Protein AF-A0A6J4JC66-F1 (afdb_monomer_lite)

pLDDT: mean 91.58, std 10.4, range [45.62, 98.5]

Radius of gyration: 17.48 Å; chains: 1; bounding box: 45×37×47 Å

Secondary structure (DSSP, 8-state):
-EEETTTTEEEEEEEE-S--TT-B--EEEE--TTSPPP----GGG-SS-SS---HHHHHHHH--EEEE--SS------SSSS-PPBP-TTS-EEEEEEEE--TTSHHHHHHHHHHHHH-TTPEEEEEEEEE-TTTTTT-SSS-SS--EEEEEEEEEEEE-----HHHHHHHHHHHHHHHHHHHTT-

Organism: NCBI:txid169975

Sequence (186 aa):
MTLNRADTSVAVDLAMTGLAPEEEHASHIRGFSNDVPSLLPNFRLDRDGDGFVEDQKGEAVVGPVTFGLTRDGSITNASLAADFPVADAAGNLHLRQTYDFDTADPVENELFGELVDRLTGREVQVHGLFVPATQGEGTPNEVNGVAGYKPGLPVANGILLPVSDADAARDLVAATQSLERAVASE

Structure (mmCIF, N/CA/C/O backbone):
data_AF-A0A6J4JC66-F1
#
_entry.id   AF-A0A6J4JC66-F1
#
loop_
_atom_site.group_PDB
_atom_site.id
_atom_site.type_symbol
_atom_site.label_atom_id
_atom_site.label_alt_id
_atom_site.label_comp_id
_atom_site.label_asym_id
_atom_site.label_entity_id
_atom_site.label_seq_id
_atom_site.pdbx_PDB_ins_code
_atom_site.Cartn_x
_atom_site.Cartn_y
_atom_site.Cartn_z
_atom_site.occupancy
_atom_site.B_iso_or_equiv
_atom_site.auth_seq_id
_atom_site.auth_comp_id
_atom_site.auth_asym_id
_atom_site.auth_atom_id
_atom_site.pdbx_PDB_model_num
ATOM 1 N N . MET A 1 1 ? 4.024 -10.138 -8.334 1.00 89.94 1 MET A N 1
ATOM 2 C CA . MET A 1 1 ? 4.853 -9.025 -8.845 1.00 89.94 1 MET A CA 1
ATOM 3 C C . MET A 1 1 ? 5.918 -9.578 -9.778 1.00 89.94 1 MET A C 1
ATOM 5 O O . MET A 1 1 ? 6.454 -10.645 -9.495 1.00 89.94 1 MET A O 1
ATOM 9 N N . THR A 1 2 ? 6.229 -8.863 -10.855 1.00 92.38 2 THR A N 1
ATOM 10 C CA . THR A 1 2 ? 7.246 -9.238 -11.843 1.00 92.38 2 THR A CA 1
ATOM 11 C C . THR A 1 2 ? 8.088 -8.016 -12.181 1.00 92.38 2 THR A C 1
ATOM 13 O O . THR A 1 2 ? 7.547 -7.002 -12.602 1.00 92.38 2 THR A O 1
ATOM 16 N N . LEU A 1 3 ? 9.405 -8.115 -12.005 1.00 93.88 3 LEU A N 1
ATOM 17 C CA . LEU A 1 3 ? 10.356 -7.078 -12.403 1.00 93.88 3 LEU A CA 1
ATOM 18 C C . LEU A 1 3 ? 10.947 -7.428 -13.771 1.00 93.88 3 LEU A C 1
ATOM 20 O O . LEU A 1 3 ? 11.450 -8.538 -13.960 1.00 93.88 3 LEU A O 1
ATOM 24 N N . ASN A 1 4 ? 10.925 -6.479 -14.704 1.00 95.44 4 ASN A N 1
ATOM 25 C CA . ASN A 1 4 ? 11.488 -6.623 -16.039 1.00 95.44 4 ASN A CA 1
ATOM 26 C C . ASN A 1 4 ? 12.609 -5.601 -16.260 1.00 95.44 4 ASN A C 1
ATOM 28 O O . ASN A 1 4 ? 12.379 -4.403 -16.387 1.00 95.44 4 ASN A O 1
ATOM 32 N N . ARG A 1 5 ? 13.850 -6.095 -16.322 1.00 95.06 5 ARG A N 1
ATOM 33 C CA . ARG A 1 5 ? 15.047 -5.258 -16.502 1.00 95.06 5 ARG A CA 1
ATOM 34 C C . ARG A 1 5 ? 15.182 -4.674 -17.904 1.00 95.06 5 ARG A C 1
ATOM 36 O O . ARG A 1 5 ? 15.799 -3.628 -18.046 1.00 95.06 5 ARG A O 1
ATOM 43 N N . ALA A 1 6 ? 14.681 -5.369 -18.924 1.00 94.25 6 ALA A N 1
ATOM 44 C CA . ALA A 1 6 ? 14.824 -4.931 -20.310 1.00 94.25 6 ALA A CA 1
ATOM 45 C C . ALA A 1 6 ? 13.856 -3.789 -20.632 1.00 94.25 6 ALA A C 1
ATOM 47 O O . ALA A 1 6 ? 14.249 -2.829 -21.285 1.00 94.25 6 ALA A O 1
ATOM 48 N N . ASP A 1 7 ? 12.633 -3.892 -20.112 1.00 94.94 7 ASP A N 1
ATOM 49 C CA . ASP A 1 7 ? 11.570 -2.904 -20.318 1.00 94.94 7 ASP A CA 1
ATOM 50 C C . ASP A 1 7 ? 11.522 -1.845 -19.204 1.00 94.94 7 ASP A C 1
ATOM 52 O O . ASP A 1 7 ? 10.598 -1.041 -19.173 1.00 94.94 7 ASP A O 1
ATOM 56 N N . THR A 1 8 ? 12.488 -1.876 -18.274 1.00 97.44 8 THR A N 1
ATOM 57 C CA . THR A 1 8 ? 12.584 -0.974 -17.112 1.00 97.44 8 THR A CA 1
ATOM 58 C C . THR A 1 8 ? 11.250 -0.803 -16.389 1.00 97.44 8 THR A C 1
ATOM 60 O O . THR A 1 8 ? 10.801 0.309 -16.125 1.00 97.44 8 THR A O 1
ATOM 63 N N . SER A 1 9 ? 10.592 -1.928 -16.102 1.00 97.94 9 SER A N 1
ATOM 64 C CA . SER A 1 9 ? 9.226 -1.931 -15.591 1.00 97.94 9 SER A CA 1
ATOM 65 C C . SER A 1 9 ? 8.998 -2.949 -14.485 1.00 97.94 9 SER A C 1
ATOM 67 O O . SER A 1 9 ? 9.718 -3.946 -14.330 1.00 97.94 9 SER A O 1
ATOM 69 N N . VAL A 1 10 ? 7.966 -2.686 -13.688 1.00 9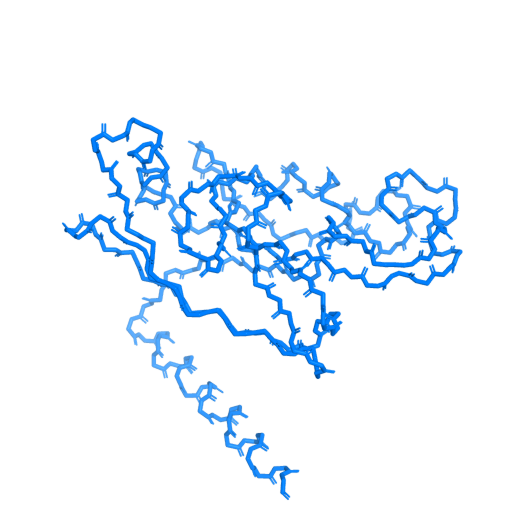7.44 10 VAL A N 1
ATOM 70 C CA . VAL A 1 10 ? 7.516 -3.567 -12.615 1.00 97.44 10 VAL A CA 1
ATOM 71 C C . VAL A 1 10 ? 6.009 -3.762 -12.725 1.00 97.44 10 VAL A C 1
ATOM 73 O O . VAL A 1 10 ? 5.238 -2.820 -12.592 1.00 97.44 10 VAL A O 1
ATOM 76 N N . ALA A 1 11 ? 5.580 -5.004 -12.933 1.00 97.06 11 ALA A N 1
ATOM 77 C CA . ALA A 1 11 ? 4.173 -5.380 -12.944 1.00 97.06 11 ALA A CA 1
ATOM 78 C C . ALA A 1 11 ? 3.736 -5.892 -11.565 1.00 97.06 11 ALA A C 1
ATOM 80 O O . ALA A 1 11 ? 4.350 -6.795 -10.981 1.00 97.06 11 ALA A O 1
ATOM 81 N N . VAL A 1 12 ? 2.639 -5.347 -11.055 1.00 96.69 12 VAL A N 1
ATOM 82 C CA . VAL A 1 12 ? 2.023 -5.696 -9.776 1.00 96.69 12 VAL A CA 1
ATOM 83 C C . VAL A 1 12 ? 0.623 -6.232 -10.021 1.00 96.69 12 VAL A C 1
ATOM 85 O O . VAL A 1 12 ? -0.163 -5.661 -10.768 1.00 96.69 12 VAL A O 1
ATOM 88 N N . ASP A 1 13 ? 0.328 -7.344 -9.358 1.00 96.06 13 ASP A N 1
ATOM 89 C CA . ASP A 1 13 ? -1.021 -7.858 -9.166 1.00 96.06 13 ASP A CA 1
ATOM 90 C C . ASP A 1 13 ? -1.156 -8.097 -7.658 1.00 96.06 13 ASP A C 1
ATOM 92 O O . ASP A 1 13 ? -0.433 -8.929 -7.097 1.00 96.06 13 ASP A O 1
ATOM 96 N N . LEU A 1 14 ? -1.965 -7.271 -6.999 1.00 94.94 14 LEU A N 1
ATOM 97 C CA . LEU A 1 14 ? -2.191 -7.259 -5.558 1.00 94.94 14 LEU A CA 1
ATOM 98 C C . LEU A 1 14 ? -3.691 -7.390 -5.315 1.00 94.94 14 LEU A C 1
ATOM 100 O O . LEU A 1 14 ? -4.465 -6.517 -5.699 1.00 94.94 14 LEU A O 1
ATOM 104 N N . ALA A 1 15 ? -4.086 -8.478 -4.663 1.00 95.75 15 ALA A N 1
ATOM 105 C CA . ALA A 1 15 ? -5.463 -8.745 -4.283 1.00 95.75 15 ALA A CA 1
ATOM 106 C C . ALA A 1 15 ? -5.559 -8.887 -2.763 1.00 95.75 15 ALA A C 1
ATOM 108 O O . ALA A 1 15 ? -4.770 -9.608 -2.149 1.00 95.75 15 ALA A O 1
ATOM 109 N N . MET A 1 16 ? -6.529 -8.202 -2.167 1.00 95.62 16 M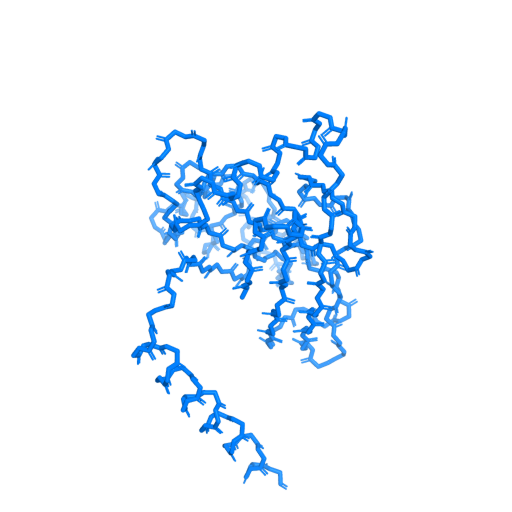ET A N 1
ATOM 110 C CA . MET A 1 16 ? -6.803 -8.223 -0.734 1.00 95.62 16 MET A CA 1
ATOM 111 C C . MET A 1 16 ? -8.305 -8.215 -0.476 1.00 95.62 16 MET A C 1
ATOM 113 O O . MET A 1 16 ? -9.089 -7.714 -1.280 1.00 95.62 16 MET A O 1
ATOM 117 N N . THR A 1 17 ? -8.694 -8.747 0.676 1.00 97.06 17 THR A N 1
ATOM 118 C CA . THR A 1 17 ? -10.079 -8.790 1.152 1.00 97.06 17 THR A CA 1
ATOM 119 C C . THR A 1 17 ? -10.115 -8.451 2.635 1.00 97.06 17 THR A C 1
ATOM 121 O O . THR A 1 17 ? -9.164 -8.770 3.352 1.00 97.06 17 THR A O 1
ATOM 124 N N . GLY A 1 18 ? -11.228 -7.901 3.116 1.00 97.06 18 GLY A N 1
ATOM 125 C CA . GLY A 1 18 ? -11.408 -7.571 4.534 1.00 97.06 18 GLY A CA 1
ATOM 126 C C . GLY A 1 18 ? -10.758 -6.251 4.950 1.00 97.06 18 GLY A C 1
ATOM 127 O O . GLY A 1 18 ? -10.490 -6.049 6.133 1.00 97.06 18 GLY A O 1
ATOM 128 N N . LEU A 1 19 ? -10.493 -5.371 3.984 1.00 98.31 19 LEU A N 1
ATOM 129 C CA . LEU A 1 19 ? -10.027 -4.014 4.236 1.00 98.31 19 LEU A CA 1
ATOM 130 C C . LEU A 1 19 ? -11.180 -3.093 4.661 1.00 98.31 19 LEU A C 1
ATOM 132 O O . LEU A 1 19 ? -12.351 -3.471 4.600 1.00 98.31 19 LEU A O 1
ATOM 136 N N . ALA A 1 20 ? -10.838 -1.879 5.096 1.00 98.44 20 ALA A N 1
ATOM 137 C CA . ALA A 1 20 ? -11.808 -0.824 5.368 1.00 98.44 20 ALA A CA 1
ATOM 138 C C . ALA A 1 20 ? -12.571 -0.473 4.069 1.00 98.44 20 ALA A C 1
ATOM 140 O O . ALA A 1 20 ? -11.945 -0.022 3.114 1.00 98.44 20 ALA A O 1
ATOM 141 N N . PRO A 1 21 ? -13.895 -0.698 3.985 1.00 98.44 21 PRO A N 1
ATOM 142 C CA . PRO A 1 21 ? -14.625 -0.488 2.736 1.00 98.44 21 PRO A CA 1
ATOM 143 C C . PRO A 1 21 ? -14.628 0.974 2.293 1.00 98.44 21 PRO A C 1
ATOM 145 O O . PRO A 1 21 ? -14.750 1.860 3.134 1.00 98.44 21 PRO A O 1
ATOM 148 N N . GLU A 1 22 ? -14.568 1.200 0.979 1.00 98.19 22 GLU A N 1
ATOM 149 C CA . GLU A 1 22 ? -14.638 2.525 0.334 1.00 98.19 22 GLU A CA 1
ATOM 150 C C . GLU A 1 22 ? -13.519 3.512 0.727 1.00 98.19 22 GLU A C 1
ATOM 152 O O . GLU A 1 22 ? -13.574 4.683 0.351 1.00 98.19 22 GLU A O 1
ATOM 157 N N . GLU A 1 23 ? -12.488 3.047 1.436 1.00 98.44 23 GLU A N 1
ATOM 158 C CA . GLU A 1 23 ? -11.340 3.851 1.858 1.00 98.44 23 GLU A CA 1
ATOM 159 C C . GLU A 1 23 ? -10.113 3.609 0.962 1.00 98.44 23 GLU A C 1
ATOM 161 O O . GLU A 1 23 ? -9.936 2.545 0.358 1.00 98.44 23 GLU A O 1
ATOM 166 N N . GLU A 1 24 ? -9.246 4.618 0.874 1.00 98.25 24 GLU A N 1
ATOM 167 C CA . GLU A 1 24 ? -7.954 4.530 0.186 1.00 98.25 24 GLU A CA 1
ATOM 168 C C . GLU A 1 24 ? -6.905 3.853 1.071 1.00 98.25 24 GLU A C 1
ATOM 170 O O . GLU A 1 24 ? -6.659 4.294 2.194 1.00 98.25 24 GLU A O 1
ATOM 175 N N . HIS A 1 25 ? -6.224 2.836 0.542 1.00 98.44 25 HIS A N 1
ATOM 176 C CA . HIS A 1 25 ? -5.225 2.051 1.262 1.00 98.44 25 HIS A CA 1
ATOM 177 C C . HIS A 1 25 ? -3.815 2.313 0.741 1.00 98.44 25 HIS A C 1
ATOM 179 O O . HIS A 1 25 ? -3.369 1.695 -0.234 1.00 98.44 25 HIS A O 1
ATOM 185 N N . ALA A 1 26 ? -3.080 3.186 1.437 1.00 98.06 26 ALA A N 1
ATOM 186 C CA . ALA A 1 26 ? -1.667 3.408 1.158 1.00 98.06 26 ALA A CA 1
ATOM 187 C C . ALA A 1 26 ? -0.918 2.070 1.164 1.00 98.06 26 ALA A C 1
ATOM 189 O O . ALA A 1 26 ? -1.040 1.278 2.099 1.00 98.06 26 ALA A O 1
ATOM 190 N N . SER A 1 27 ? -0.210 1.787 0.075 1.00 97.56 27 SER A N 1
ATOM 191 C CA . SER A 1 27 ? 0.381 0.478 -0.197 1.00 97.56 27 SER A CA 1
ATOM 192 C C . SER A 1 27 ? 1.796 0.675 -0.715 1.00 97.56 27 SER A C 1
ATOM 194 O O . SER A 1 27 ? 2.007 1.417 -1.674 1.00 97.56 27 SER A O 1
ATOM 196 N N . HIS A 1 28 ? 2.773 0.025 -0.092 1.00 96.94 28 HIS A N 1
ATOM 197 C CA . HIS A 1 28 ? 4.185 0.311 -0.327 1.00 96.94 28 HIS A CA 1
ATOM 198 C C . HIS A 1 28 ? 5.021 -0.956 -0.397 1.00 96.94 28 HIS A C 1
ATOM 200 O O . HIS A 1 28 ? 4.711 -1.956 0.244 1.00 96.94 28 HIS A O 1
ATOM 206 N N . ILE A 1 29 ? 6.144 -0.861 -1.101 1.00 97.00 29 ILE A N 1
ATOM 207 C CA . ILE A 1 29 ? 7.312 -1.702 -0.870 1.00 97.00 29 ILE A CA 1
ATOM 208 C C . ILE A 1 29 ? 8.234 -0.943 0.078 1.00 97.00 29 ILE A C 1
ATOM 210 O O . ILE A 1 29 ? 8.606 0.205 -0.193 1.00 97.00 29 ILE A O 1
ATOM 214 N N . ARG A 1 30 ? 8.636 -1.594 1.164 1.00 96.81 30 ARG A N 1
ATOM 215 C CA . ARG A 1 30 ? 9.590 -1.077 2.140 1.00 96.81 30 ARG A CA 1
ATOM 216 C C . ARG A 1 30 ? 10.854 -1.919 2.180 1.00 96.81 30 ARG A C 1
ATOM 218 O O . ARG A 1 30 ? 10.881 -3.074 1.755 1.00 96.81 30 ARG A O 1
ATOM 225 N N . GLY A 1 31 ? 11.920 -1.321 2.690 1.00 95.88 31 GLY A N 1
ATOM 226 C CA . GLY A 1 31 ? 13.153 -2.036 2.988 1.00 95.88 31 GLY A CA 1
ATOM 227 C C . GLY A 1 31 ? 14.372 -1.140 3.027 1.00 95.88 31 GLY A C 1
ATOM 228 O O . GLY A 1 31 ? 14.314 0.051 2.726 1.00 95.88 31 GLY A O 1
ATOM 229 N N . PHE A 1 32 ? 15.495 -1.728 3.417 1.00 94.94 32 PHE A N 1
ATOM 230 C CA . PHE A 1 32 ? 16.746 -1.008 3.603 1.00 94.94 32 PHE A CA 1
ATOM 231 C C . PHE A 1 32 ? 17.606 -1.018 2.333 1.00 94.94 32 PHE A C 1
ATOM 233 O O . PHE A 1 32 ? 17.625 -1.991 1.582 1.00 94.94 32 PHE A O 1
ATOM 240 N N . SER A 1 33 ? 18.383 0.046 2.125 1.00 92.38 33 SER A N 1
ATOM 241 C CA . SER A 1 33 ? 19.339 0.163 1.011 1.00 92.38 33 SER A CA 1
ATOM 242 C C . SER A 1 33 ? 20.678 -0.553 1.261 1.00 92.38 33 SER A C 1
ATOM 244 O O . SER A 1 33 ? 21.589 -0.482 0.441 1.00 92.38 33 SER A O 1
ATOM 246 N N . ASN A 1 34 ? 20.831 -1.238 2.400 1.00 91.12 34 ASN A N 1
ATOM 247 C CA . ASN A 1 34 ? 22.087 -1.845 2.861 1.00 91.12 34 ASN A CA 1
ATOM 248 C C . ASN A 1 34 ? 22.039 -3.384 2.955 1.00 91.12 34 ASN A C 1
ATOM 250 O O . ASN A 1 34 ? 22.758 -3.966 3.766 1.00 91.12 34 ASN A O 1
ATOM 254 N N . ASP A 1 35 ? 21.175 -4.028 2.165 1.00 85.00 35 ASP A N 1
ATOM 255 C CA . ASP A 1 35 ? 20.968 -5.488 2.101 1.00 85.00 35 ASP A CA 1
ATOM 256 C C . ASP A 1 35 ? 20.465 -6.150 3.399 1.00 85.00 35 ASP A C 1
ATOM 258 O O . ASP A 1 35 ? 20.322 -7.374 3.463 1.00 85.00 35 ASP A O 1
ATOM 262 N N . VAL A 1 36 ? 20.151 -5.370 4.438 1.00 91.25 36 VAL A N 1
ATOM 263 C CA . VAL A 1 36 ? 19.426 -5.889 5.601 1.00 91.25 36 VAL A CA 1
ATOM 264 C C . VAL A 1 36 ? 18.000 -6.237 5.154 1.00 91.25 36 VAL A C 1
ATOM 266 O O . VAL A 1 36 ? 17.313 -5.366 4.617 1.00 91.25 36 VAL A O 1
ATOM 269 N N . PRO A 1 37 ? 17.530 -7.483 5.352 1.00 89.88 37 PRO A N 1
ATOM 270 C CA . PRO A 1 37 ? 16.173 -7.856 4.976 1.00 89.88 37 PRO A CA 1
AT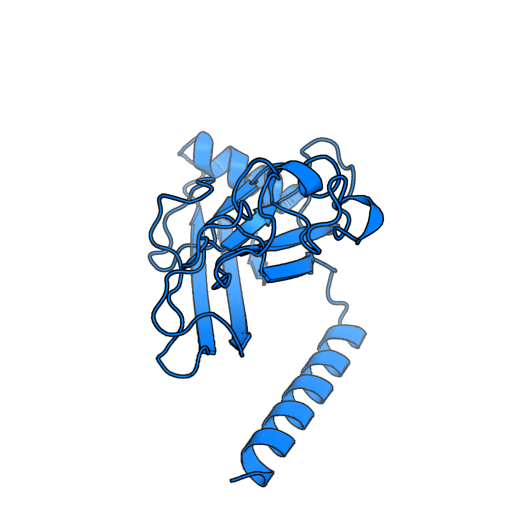OM 271 C C . PRO A 1 37 ? 15.151 -7.170 5.884 1.00 89.88 37 PRO A C 1
ATOM 273 O O . PRO A 1 37 ? 15.388 -7.003 7.085 1.00 89.88 37 PRO A O 1
ATOM 276 N N . SER A 1 38 ? 13.990 -6.841 5.323 1.00 95.94 38 SER A N 1
ATOM 277 C CA . SER A 1 38 ? 12.837 -6.427 6.116 1.00 95.94 38 SER A CA 1
ATOM 278 C C . SER A 1 38 ? 12.345 -7.595 6.968 1.00 95.94 38 SER A C 1
ATOM 280 O O . SER A 1 38 ? 12.369 -8.759 6.556 1.00 95.94 38 SER A O 1
ATOM 282 N N . LEU A 1 39 ? 11.867 -7.286 8.168 1.00 95.31 39 LEU A N 1
ATOM 283 C CA . LEU A 1 39 ? 11.196 -8.242 9.039 1.00 95.31 39 LEU A CA 1
ATOM 284 C C . LEU A 1 39 ? 9.732 -7.852 9.192 1.00 95.31 39 LEU A C 1
ATOM 286 O O . LEU A 1 39 ? 9.400 -6.671 9.256 1.00 95.31 39 LEU A O 1
ATOM 290 N N . LEU A 1 40 ? 8.867 -8.855 9.336 1.00 94.25 40 LEU A N 1
ATOM 291 C CA . LEU A 1 40 ? 7.474 -8.608 9.687 1.00 94.25 40 LEU A CA 1
ATOM 292 C C . LEU A 1 40 ? 7.391 -8.076 11.128 1.00 94.25 40 LEU A C 1
ATOM 294 O O . LEU A 1 40 ? 7.937 -8.715 12.044 1.00 94.25 40 LEU A O 1
ATOM 298 N N . PRO A 1 41 ? 6.694 -6.947 11.357 1.00 93.69 41 PRO A N 1
ATOM 299 C CA . PRO A 1 41 ? 6.396 -6.481 12.698 1.00 93.69 41 PRO A CA 1
ATOM 300 C C . PRO A 1 41 ? 5.677 -7.558 13.512 1.00 93.69 41 PRO A C 1
ATOM 302 O O . PRO A 1 41 ? 4.903 -8.359 12.990 1.00 93.69 41 PRO A O 1
ATOM 305 N N . ASN A 1 42 ? 5.927 -7.587 14.817 1.00 92.31 42 ASN A N 1
ATOM 306 C CA . ASN A 1 42 ? 5.228 -8.483 15.732 1.00 92.31 42 ASN A CA 1
ATOM 307 C C . ASN A 1 42 ? 4.921 -7.771 17.046 1.00 92.31 42 ASN A C 1
ATOM 309 O O . ASN A 1 42 ? 5.463 -6.702 17.323 1.00 92.31 42 ASN A O 1
ATOM 313 N N . PHE A 1 43 ? 4.102 -8.410 17.881 1.00 92.50 43 PHE A N 1
ATOM 314 C CA . PHE A 1 43 ? 3.604 -7.851 19.141 1.00 92.50 43 PHE A CA 1
ATOM 315 C C . PHE A 1 43 ? 4.692 -7.334 20.098 1.00 92.50 43 PHE A C 1
ATOM 317 O O . PHE A 1 43 ? 4.395 -6.559 20.992 1.00 92.50 43 PHE A O 1
ATOM 324 N N . ARG A 1 44 ? 5.964 -7.732 19.951 1.00 95.12 44 ARG A N 1
ATOM 325 C CA . ARG A 1 44 ? 7.051 -7.199 20.794 1.00 95.12 44 ARG A CA 1
ATOM 326 C C . ARG A 1 44 ? 7.396 -5.741 20.484 1.00 95.12 44 ARG A C 1
ATOM 328 O O . ARG A 1 44 ? 8.135 -5.128 21.251 1.00 95.12 44 ARG A O 1
ATOM 33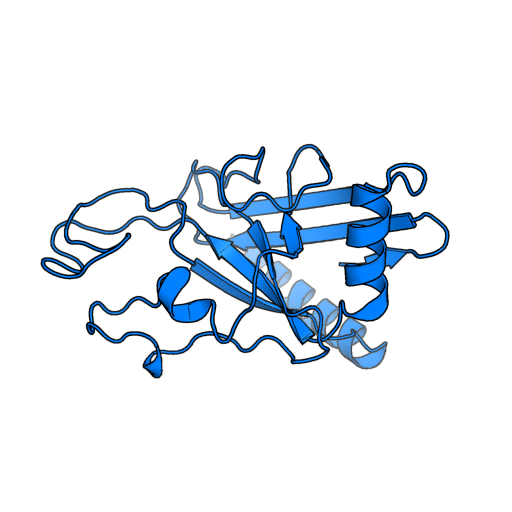5 N N . LEU A 1 45 ? 6.932 -5.219 19.351 1.00 95.06 45 LEU A N 1
ATOM 336 C CA . LEU A 1 45 ? 7.107 -3.825 18.946 1.00 95.06 45 LEU A CA 1
ATOM 337 C C . LEU A 1 45 ? 5.963 -2.924 19.432 1.00 95.06 45 LEU A C 1
ATOM 339 O O . LEU A 1 45 ? 6.113 -1.705 19.400 1.00 95.06 45 LEU A O 1
ATOM 343 N N . ASP A 1 46 ? 4.874 -3.506 19.934 1.00 95.00 46 ASP A N 1
ATOM 344 C CA . ASP A 1 46 ? 3.801 -2.794 20.625 1.00 95.00 46 ASP A CA 1
ATOM 345 C C . ASP A 1 46 ? 4.272 -2.442 22.048 1.00 95.00 46 ASP A C 1
ATOM 347 O O . ASP A 1 46 ? 4.210 -3.245 22.982 1.00 95.00 46 ASP A O 1
ATOM 351 N N . ARG A 1 47 ? 4.890 -1.263 22.186 1.00 92.00 47 ARG A N 1
ATOM 352 C CA . ARG A 1 47 ? 5.568 -0.844 23.427 1.00 92.00 47 ARG A CA 1
ATOM 353 C C . ARG A 1 47 ? 4.628 -0.261 24.474 1.00 92.00 47 ARG A C 1
ATOM 355 O O . ARG A 1 47 ? 4.995 -0.234 25.648 1.00 92.00 47 ARG A O 1
ATOM 362 N N . ASP A 1 48 ? 3.484 0.248 24.052 1.00 92.69 48 ASP A N 1
ATOM 363 C CA . ASP A 1 48 ? 2.460 0.854 24.902 1.00 92.69 48 ASP A CA 1
ATOM 364 C C . ASP A 1 48 ? 1.267 -0.081 25.142 1.00 92.69 48 ASP A C 1
ATOM 366 O O . ASP A 1 48 ? 0.475 0.180 26.047 1.00 92.69 48 ASP A O 1
ATOM 370 N N . GLY A 1 49 ? 1.214 -1.225 24.456 1.00 93.25 49 GLY A N 1
ATOM 371 C CA . GLY A 1 49 ? 0.302 -2.322 24.759 1.00 93.25 49 GLY A CA 1
ATOM 372 C C . GLY A 1 49 ? -1.127 -2.051 24.306 1.00 93.25 49 GLY A C 1
ATOM 373 O O . GLY A 1 49 ? -2.060 -2.609 24.891 1.00 93.25 49 GLY A O 1
ATOM 374 N N . ASP A 1 50 ? -1.307 -1.186 23.306 1.00 93.50 50 ASP A N 1
ATOM 375 C CA . ASP A 1 50 ? -2.618 -0.884 22.733 1.00 93.50 50 ASP A CA 1
ATOM 376 C C . ASP A 1 50 ? -3.083 -1.943 21.724 1.00 93.50 50 ASP A C 1
ATOM 378 O O . ASP A 1 50 ? -4.199 -1.855 21.211 1.00 93.50 50 ASP A O 1
ATOM 382 N N . GLY A 1 51 ? -2.276 -2.978 21.482 1.00 93.75 51 GLY A N 1
ATOM 383 C CA . GLY A 1 51 ? -2.576 -4.065 20.562 1.00 93.75 51 GLY A CA 1
ATOM 384 C C . GLY A 1 51 ? -2.177 -3.776 19.118 1.00 93.75 51 GLY A C 1
ATOM 385 O O . GLY A 1 51 ? -2.436 -4.624 18.259 1.00 93.75 51 GLY A O 1
ATOM 386 N N . PHE A 1 52 ? -1.545 -2.632 18.837 1.00 95.50 52 PHE A N 1
ATOM 387 C CA . PHE A 1 52 ? -1.147 -2.229 17.495 1.00 95.50 52 PHE A CA 1
ATOM 388 C C . PHE A 1 52 ? 0.355 -1.972 17.397 1.00 95.50 52 PHE A C 1
ATOM 390 O O . PHE A 1 52 ? 0.996 -1.331 18.229 1.00 95.50 52 PHE A O 1
ATOM 397 N N . VAL A 1 53 ? 0.927 -2.441 16.290 1.00 95.50 53 VAL A N 1
ATOM 398 C CA . VAL A 1 53 ? 2.244 -1.985 15.852 1.00 95.50 53 VAL A CA 1
ATOM 399 C C . VAL A 1 53 ? 2.028 -0.943 14.768 1.00 95.50 53 VAL A C 1
ATOM 401 O O . VAL A 1 53 ? 1.817 -1.269 13.605 1.00 95.50 53 VAL A O 1
ATOM 404 N N . GLU A 1 54 ? 2.039 0.314 15.187 1.00 93.94 54 GLU A N 1
ATOM 405 C CA . GLU A 1 54 ? 1.963 1.481 14.308 1.00 93.94 54 GLU A CA 1
ATOM 406 C C . GLU A 1 54 ? 3.207 1.598 13.419 1.00 93.94 54 GLU A C 1
ATOM 408 O O . GLU A 1 54 ? 4.260 1.029 13.730 1.00 93.94 54 GLU A O 1
ATOM 413 N N . ASP A 1 55 ? 3.110 2.369 12.332 1.00 90.12 55 ASP A N 1
ATOM 414 C CA . ASP A 1 55 ? 4.166 2.448 11.315 1.00 90.12 55 ASP A CA 1
ATOM 415 C C . ASP A 1 55 ? 5.524 2.831 11.925 1.00 90.12 55 ASP A C 1
ATOM 417 O O . ASP A 1 55 ? 6.520 2.119 11.772 1.00 90.12 55 ASP A O 1
ATOM 421 N N . GLN A 1 56 ? 5.537 3.879 12.755 1.00 90.56 56 GLN A N 1
ATOM 422 C CA . GLN A 1 56 ? 6.749 4.344 13.430 1.00 90.56 56 GLN A CA 1
ATOM 423 C C . GLN A 1 56 ? 7.349 3.291 14.383 1.00 90.56 56 GLN A C 1
ATOM 425 O O . GLN A 1 56 ? 8.569 3.220 14.559 1.00 90.56 56 GLN A O 1
ATOM 430 N N . LYS A 1 57 ? 6.514 2.452 15.012 1.00 91.44 57 LYS A N 1
ATOM 431 C CA . LYS A 1 57 ? 6.971 1.372 15.905 1.00 91.44 57 LYS A CA 1
ATOM 432 C C . LYS A 1 57 ? 7.623 0.230 15.105 1.00 91.44 57 LYS A C 1
ATOM 434 O O . LYS A 1 57 ? 8.550 -0.412 15.608 1.00 91.44 57 LYS A O 1
ATOM 439 N N . GLY A 1 58 ? 7.151 -0.017 13.880 1.00 92.06 58 GLY A N 1
ATOM 440 C CA . GLY A 1 58 ? 7.641 -1.057 12.968 1.00 92.06 58 GLY A CA 1
ATOM 441 C C . GLY A 1 58 ? 8.838 -0.650 12.101 1.00 92.06 58 GLY A C 1
ATOM 442 O O . GLY A 1 58 ? 9.626 -1.514 11.711 1.00 92.06 58 GLY A O 1
ATOM 443 N N . GLU A 1 59 ? 9.024 0.645 11.839 1.00 92.44 59 GLU A N 1
ATOM 444 C CA . GLU A 1 59 ? 9.992 1.172 10.864 1.00 92.44 59 GLU A CA 1
ATOM 445 C C . GLU A 1 59 ? 11.417 0.623 11.045 1.00 92.44 59 GLU A C 1
ATOM 447 O O . GLU A 1 59 ? 12.074 0.251 10.075 1.00 92.44 59 GLU A O 1
ATOM 452 N N . ALA A 1 60 ? 11.883 0.481 12.290 1.00 93.19 60 ALA A N 1
ATOM 453 C CA . ALA A 1 60 ? 13.233 -0.005 12.586 1.00 93.19 60 ALA A CA 1
ATOM 454 C C . ALA A 1 60 ? 13.508 -1.448 12.119 1.00 93.19 60 ALA A C 1
ATOM 456 O O . ALA A 1 60 ? 14.673 -1.833 12.015 1.00 93.19 60 ALA A O 1
ATOM 457 N N . VAL A 1 61 ? 12.467 -2.253 11.878 1.00 95.62 61 VAL A N 1
ATOM 458 C CA . VAL A 1 61 ? 12.606 -3.634 11.385 1.00 95.62 61 VAL A CA 1
ATOM 459 C C . VAL A 1 61 ? 12.080 -3.813 9.963 1.00 95.62 61 VAL A C 1
ATOM 461 O O . VAL A 1 61 ? 12.547 -4.703 9.256 1.00 95.62 61 VAL A O 1
ATOM 464 N N . VAL A 1 62 ? 11.132 -2.976 9.541 1.00 95.81 62 VAL A N 1
ATOM 465 C CA . VAL A 1 62 ? 10.537 -3.027 8.201 1.00 95.81 62 VAL A CA 1
ATOM 466 C C . VAL A 1 62 ? 11.385 -2.266 7.184 1.00 95.81 62 VAL A C 1
ATOM 468 O O . VAL A 1 62 ? 11.584 -2.735 6.064 1.00 95.81 62 VAL A O 1
ATOM 471 N N . GLY A 1 63 ? 11.923 -1.119 7.588 1.00 95.81 63 GLY A N 1
ATOM 472 C CA . GLY A 1 63 ? 12.630 -0.183 6.726 1.00 95.81 63 GLY A CA 1
ATOM 473 C C . GLY A 1 63 ? 11.740 0.938 6.169 1.00 95.81 63 GLY A C 1
ATOM 474 O O . GLY A 1 63 ? 10.513 0.927 6.328 1.00 95.81 63 GLY A O 1
ATOM 475 N N . PRO A 1 64 ? 12.366 1.938 5.525 1.00 95.19 64 PRO A N 1
ATOM 476 C CA . PRO A 1 64 ? 11.667 3.070 4.923 1.00 95.19 64 PRO A CA 1
ATOM 477 C C . PRO A 1 64 ? 10.849 2.658 3.691 1.00 95.19 64 PRO A C 1
ATOM 479 O O . PRO A 1 64 ? 11.111 1.623 3.068 1.00 95.19 64 PRO A O 1
ATOM 482 N N . VAL A 1 65 ? 9.897 3.511 3.298 1.00 95.69 65 VAL A N 1
ATOM 483 C CA . VAL A 1 65 ? 9.200 3.396 2.007 1.00 95.69 65 VAL A CA 1
ATOM 484 C C . VAL A 1 65 ? 10.213 3.514 0.874 1.00 95.69 65 VAL A C 1
ATOM 486 O O . VAL A 1 65 ? 10.922 4.509 0.751 1.00 95.69 65 VAL A O 1
ATOM 489 N N . THR A 1 66 ? 10.278 2.472 0.051 1.00 95.06 66 THR A N 1
ATOM 490 C CA . THR A 1 66 ? 11.095 2.442 -1.164 1.00 95.06 66 THR A CA 1
ATOM 491 C C . THR A 1 66 ? 10.250 2.809 -2.374 1.00 95.06 66 THR A C 1
ATOM 493 O O . THR A 1 66 ? 10.694 3.586 -3.204 1.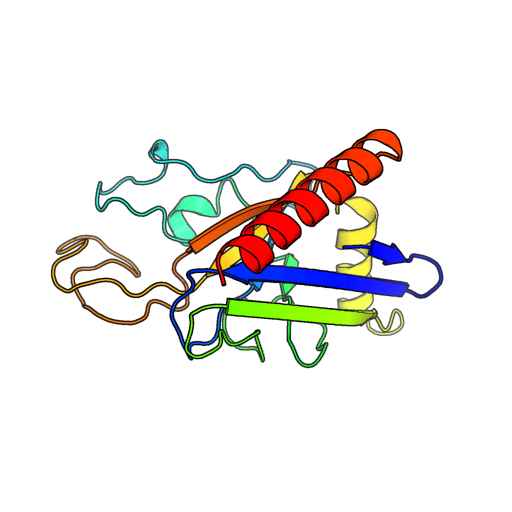00 95.06 66 THR A O 1
ATOM 496 N N . PHE A 1 67 ? 9.031 2.273 -2.474 1.00 97.12 67 PHE A N 1
ATOM 497 C CA . PHE A 1 67 ? 8.187 2.458 -3.652 1.00 97.12 67 PHE A CA 1
ATOM 498 C C . PHE A 1 67 ? 6.699 2.405 -3.295 1.00 97.12 67 PHE A C 1
ATOM 500 O O . PHE A 1 67 ? 6.277 1.507 -2.568 1.00 97.12 67 PHE A O 1
ATOM 507 N N . GLY A 1 68 ? 5.909 3.351 -3.800 1.00 97.50 68 GLY A N 1
ATOM 508 C CA . GLY A 1 68 ? 4.458 3.403 -3.631 1.00 97.50 68 GLY A CA 1
ATOM 509 C C . GLY A 1 68 ? 3.723 2.643 -4.734 1.00 97.50 68 GLY A C 1
ATOM 510 O O . GLY A 1 68 ? 4.000 2.820 -5.916 1.00 97.50 68 GLY A O 1
ATOM 511 N N . LEU A 1 69 ? 2.758 1.813 -4.347 1.00 97.81 69 LEU A N 1
ATOM 512 C CA . LEU A 1 69 ? 1.917 1.040 -5.258 1.00 97.81 69 LEU A CA 1
ATOM 513 C C . LEU A 1 69 ? 0.676 1.856 -5.649 1.00 97.81 69 LEU A C 1
ATOM 515 O O . LEU A 1 69 ? -0.434 1.587 -5.194 1.00 97.81 69 LEU A O 1
ATOM 519 N N . THR A 1 70 ? 0.882 2.892 -6.461 1.00 98.19 70 THR A N 1
ATOM 520 C CA . THR A 1 70 ? -0.175 3.815 -6.907 1.00 98.19 70 THR A CA 1
ATOM 521 C C . THR A 1 70 ? -1.084 3.194 -7.970 1.00 98.19 70 THR A C 1
ATOM 523 O O . THR A 1 70 ? -0.668 2.344 -8.762 1.00 98.19 70 THR A O 1
ATOM 526 N N . ARG A 1 71 ? -2.347 3.615 -8.005 1.00 97.50 71 ARG A N 1
ATOM 527 C CA . ARG A 1 71 ? -3.362 3.172 -8.967 1.00 97.50 71 ARG A CA 1
ATOM 528 C C . ARG A 1 71 ? -3.158 3.795 -10.347 1.00 97.50 71 ARG A C 1
ATOM 530 O O . ARG A 1 71 ? -3.421 3.135 -11.349 1.00 97.50 71 ARG A O 1
ATOM 537 N N . ASP A 1 72 ? -2.693 5.039 -10.405 1.00 96.88 72 ASP A N 1
ATOM 538 C CA . ASP A 1 72 ? -2.416 5.759 -11.652 1.00 96.88 72 ASP A CA 1
ATOM 539 C C . ASP A 1 72 ? -1.083 5.368 -12.312 1.00 96.88 72 ASP A C 1
ATOM 541 O O . ASP A 1 72 ? -0.875 5.683 -13.481 1.00 96.88 72 ASP A O 1
ATOM 545 N N . GLY A 1 73 ? -0.212 4.636 -11.605 1.00 97.19 73 GLY A N 1
ATOM 546 C CA . GLY A 1 73 ? 1.096 4.213 -12.115 1.00 97.19 73 GLY A CA 1
ATOM 547 C C . GLY A 1 73 ? 2.211 5.228 -11.895 1.00 97.19 73 GLY A C 1
ATOM 548 O O . GLY A 1 73 ? 3.319 5.008 -12.375 1.00 97.19 73 GLY A O 1
ATOM 549 N N . SER A 1 74 ? 1.941 6.315 -11.170 1.00 97.00 74 SER A N 1
ATOM 550 C CA . SER A 1 74 ? 2.950 7.311 -10.818 1.00 97.00 74 SER A CA 1
ATOM 551 C C . SER A 1 74 ? 4.105 6.677 -10.038 1.00 97.00 74 SER A C 1
ATOM 553 O O . SER A 1 74 ? 3.879 6.011 -9.023 1.00 97.00 74 SER A O 1
ATOM 555 N N . ILE A 1 75 ? 5.342 6.933 -10.473 1.00 97.31 75 ILE A N 1
ATOM 556 C CA . ILE A 1 75 ? 6.559 6.501 -9.781 1.00 97.31 75 ILE A CA 1
ATOM 557 C C . ILE A 1 75 ? 6.807 7.423 -8.584 1.00 97.31 75 ILE A C 1
ATOM 559 O O . ILE A 1 75 ? 7.033 8.622 -8.727 1.00 97.31 75 ILE A O 1
ATOM 563 N N . THR A 1 76 ? 6.721 6.875 -7.373 1.00 95.31 76 THR A N 1
ATOM 564 C CA . THR A 1 76 ? 6.840 7.656 -6.136 1.00 95.31 76 THR A CA 1
ATOM 565 C C . THR A 1 76 ? 7.310 6.794 -4.970 1.00 95.31 76 THR A C 1
ATOM 567 O O . THR A 1 76 ? 7.155 5.574 -4.975 1.00 95.31 76 THR A O 1
ATOM 570 N N . ASN A 1 77 ? 7.847 7.438 -3.937 1.00 92.94 77 ASN A N 1
ATOM 571 C CA . ASN A 1 77 ? 8.105 6.859 -2.618 1.00 92.94 77 ASN A CA 1
ATOM 572 C C . ASN A 1 77 ? 7.276 7.549 -1.514 1.00 92.94 77 ASN A C 1
ATOM 574 O O . ASN A 1 77 ? 7.625 7.482 -0.335 1.00 92.94 77 ASN A O 1
ATOM 578 N N . ALA A 1 78 ? 6.189 8.236 -1.886 1.00 91.75 78 ALA A N 1
ATOM 579 C CA . ALA A 1 78 ? 5.274 8.856 -0.935 1.00 91.75 78 ALA A CA 1
ATOM 580 C C . ALA A 1 78 ? 4.658 7.810 0.008 1.00 91.75 78 ALA A C 1
ATOM 582 O O . ALA A 1 78 ? 4.282 6.727 -0.427 1.00 91.75 78 ALA A O 1
ATOM 583 N N . SER A 1 79 ? 4.522 8.158 1.291 1.00 89.31 79 SER A N 1
ATOM 584 C CA . SER A 1 79 ? 3.973 7.253 2.314 1.00 89.31 79 SER A CA 1
ATOM 585 C C . SER A 1 79 ? 2.454 7.335 2.487 1.00 89.31 79 SER A C 1
ATOM 587 O O . SER A 1 79 ? 1.864 6.418 3.035 1.00 89.31 79 SER A O 1
ATOM 589 N N . LEU A 1 80 ? 1.817 8.450 2.111 1.00 89.75 80 LEU A N 1
ATOM 590 C CA . LEU A 1 80 ? 0.370 8.664 2.309 1.00 89.75 80 LEU A CA 1
ATOM 591 C C . LEU A 1 80 ? -0.282 9.547 1.240 1.00 89.75 80 LEU A C 1
ATOM 593 O O . LEU A 1 80 ? -1.461 9.395 0.966 1.00 89.75 80 LEU A O 1
ATOM 597 N N . ALA A 1 81 ? 0.454 10.491 0.650 1.00 90.00 81 ALA A N 1
ATOM 598 C CA . ALA A 1 81 ? -0.106 11.482 -0.268 1.00 90.00 81 ALA A CA 1
ATOM 599 C C . ALA A 1 81 ? 0.150 11.108 -1.740 1.00 90.00 81 ALA A C 1
ATOM 601 O O . ALA A 1 81 ? 0.986 11.729 -2.398 1.00 90.00 81 ALA A O 1
ATOM 602 N N . ALA A 1 82 ? -0.548 10.087 -2.237 1.00 94.56 82 ALA A N 1
ATOM 603 C CA . ALA A 1 82 ? -0.552 9.668 -3.643 1.00 94.56 82 ALA A CA 1
ATOM 604 C C . ALA A 1 82 ? -1.913 9.041 -4.008 1.00 94.56 82 ALA A C 1
ATOM 606 O O . ALA A 1 82 ? -2.748 8.886 -3.129 1.00 94.56 82 ALA A O 1
ATOM 607 N N . ASP A 1 83 ? -2.139 8.695 -5.281 1.00 96.69 83 ASP A N 1
ATOM 608 C CA . ASP A 1 83 ? -3.348 7.976 -5.725 1.00 96.69 83 ASP A CA 1
ATOM 609 C C . ASP A 1 83 ? -3.200 6.481 -5.418 1.00 96.69 83 ASP A C 1
ATOM 611 O O . ASP A 1 83 ? -2.756 5.704 -6.267 1.00 96.69 83 ASP A O 1
ATOM 615 N N . PHE A 1 84 ? -3.493 6.073 -4.185 1.00 98.06 84 PHE A N 1
ATOM 616 C CA . PHE A 1 84 ? -3.395 4.672 -3.778 1.00 98.06 84 PHE A CA 1
ATOM 617 C C . PHE A 1 84 ? -4.685 3.899 -4.102 1.00 98.06 84 PHE A C 1
ATOM 619 O O . PHE A 1 84 ? -5.719 4.485 -4.433 1.00 98.06 84 PHE A O 1
ATOM 626 N N . PRO A 1 85 ? -4.662 2.555 -4.083 1.00 97.50 85 PRO A N 1
ATOM 627 C CA . PRO A 1 85 ? -5.8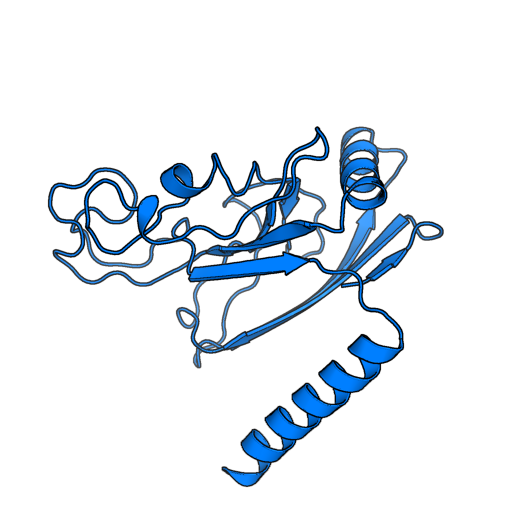43 1.782 -4.426 1.00 97.50 85 PRO A CA 1
ATOM 628 C C . PRO A 1 85 ? -6.915 1.904 -3.335 1.00 97.50 85 PRO A C 1
ATOM 630 O O . PRO A 1 85 ? -6.624 1.884 -2.140 1.00 97.50 85 PRO A O 1
ATOM 633 N N . VAL A 1 86 ? -8.169 2.001 -3.766 1.00 98.19 86 VAL A N 1
ATOM 634 C CA . VAL A 1 86 ? -9.349 2.125 -2.901 1.00 98.19 86 VAL A CA 1
ATOM 635 C C . VAL A 1 86 ? -10.047 0.771 -2.825 1.00 98.19 86 VAL A C 1
ATOM 637 O O . VAL A 1 86 ? -10.224 0.115 -3.856 1.00 98.19 86 VAL A O 1
ATOM 640 N N . ALA A 1 87 ? -10.430 0.341 -1.624 1.00 98.50 87 ALA A N 1
ATOM 641 C CA . ALA A 1 87 ? -11.221 -0.874 -1.458 1.00 98.50 87 ALA A CA 1
ATOM 642 C C . ALA A 1 87 ? -12.681 -0.641 -1.885 1.00 98.50 87 ALA A C 1
ATOM 644 O O . ALA A 1 87 ? -13.236 0.442 -1.714 1.00 98.50 87 ALA A O 1
ATOM 645 N N . ASP A 1 88 ? -13.331 -1.664 -2.432 1.00 98.38 88 ASP A N 1
ATOM 646 C CA . ASP A 1 88 ? -14.752 -1.611 -2.761 1.00 98.38 88 ASP A CA 1
ATOM 647 C C . ASP A 1 88 ? -15.642 -1.622 -1.499 1.00 98.38 88 ASP A C 1
ATOM 649 O O . ASP A 1 88 ? -15.173 -1.732 -0.363 1.00 98.38 88 ASP A O 1
ATOM 653 N N . ALA A 1 89 ? -16.960 -1.535 -1.693 1.00 98.38 89 ALA A N 1
ATOM 654 C CA . ALA A 1 89 ? -17.939 -1.542 -0.602 1.00 98.38 89 ALA A CA 1
ATOM 655 C C . ALA A 1 89 ? -17.976 -2.854 0.214 1.00 98.38 89 ALA A C 1
ATOM 657 O O . ALA A 1 89 ? -18.562 -2.890 1.296 1.00 98.38 89 ALA A O 1
ATOM 658 N N . ALA A 1 90 ? -17.370 -3.933 -0.286 1.00 98.12 90 ALA A N 1
ATOM 659 C CA . ALA A 1 90 ? -17.208 -5.196 0.428 1.00 98.12 90 ALA A CA 1
ATOM 660 C C . ALA A 1 90 ? -15.817 -5.330 1.083 1.00 98.12 90 ALA A C 1
ATOM 662 O O . ALA A 1 90 ? -15.528 -6.358 1.699 1.00 98.12 90 ALA A O 1
ATOM 663 N N . GLY A 1 91 ? -14.966 -4.301 0.991 1.00 98.19 91 GLY A N 1
ATOM 664 C CA . GLY A 1 91 ? -13.608 -4.317 1.528 1.00 98.19 91 GLY A CA 1
ATOM 665 C C . GLY A 1 91 ? -12.637 -5.151 0.688 1.00 98.19 91 GLY A C 1
ATOM 666 O O . GLY A 1 91 ? -11.627 -5.623 1.221 1.00 98.19 91 GLY A O 1
ATOM 667 N N . ASN A 1 92 ? -12.936 -5.379 -0.595 1.00 98.38 92 ASN A N 1
ATOM 668 C CA . ASN A 1 92 ? -12.003 -6.005 -1.528 1.00 98.38 92 ASN A CA 1
ATOM 669 C C . ASN A 1 92 ? -11.196 -4.937 -2.260 1.00 98.38 92 ASN A C 1
ATOM 671 O O . ASN A 1 92 ? -11.734 -3.929 -2.707 1.00 98.38 92 ASN A O 1
ATOM 675 N N . LEU A 1 93 ? -9.909 -5.192 -2.450 1.00 97.62 93 LEU A N 1
ATOM 676 C CA . LEU A 1 93 ? -9.019 -4.329 -3.214 1.00 97.62 93 LEU A CA 1
ATOM 677 C C . LEU A 1 93 ? -8.278 -5.187 -4.229 1.00 97.62 93 LEU A C 1
ATOM 679 O O . LEU A 1 93 ? -7.650 -6.185 -3.873 1.00 97.62 93 LEU A O 1
ATOM 683 N N . HIS A 1 94 ? -8.348 -4.783 -5.496 1.00 97.38 94 HIS A N 1
ATOM 684 C CA . HIS A 1 94 ? -7.554 -5.373 -6.565 1.00 97.38 94 HIS A CA 1
ATOM 685 C C . HIS A 1 94 ? -6.794 -4.281 -7.311 1.00 97.38 94 HIS A C 1
ATOM 687 O O . HIS A 1 94 ? -7.391 -3.419 -7.951 1.00 97.38 94 HIS A O 1
ATOM 693 N N . LEU A 1 95 ? -5.468 -4.332 -7.228 1.00 97.31 95 LEU A N 1
ATOM 694 C CA . LEU A 1 95 ? -4.562 -3.501 -8.004 1.00 97.31 95 LEU A CA 1
ATOM 695 C C . LEU A 1 95 ? -3.858 -4.390 -9.024 1.00 97.31 95 LEU A C 1
ATOM 697 O O . LEU A 1 95 ? -3.068 -5.260 -8.659 1.00 97.31 95 LEU A O 1
ATOM 701 N N . ARG A 1 96 ? -4.100 -4.126 -10.306 1.00 97.75 96 ARG A N 1
ATOM 702 C CA . ARG A 1 96 ? -3.276 -4.633 -11.400 1.00 97.75 96 ARG A CA 1
ATOM 703 C C . ARG A 1 96 ? -2.670 -3.442 -12.116 1.00 97.75 96 ARG A C 1
ATOM 705 O O . ARG A 1 96 ? -3.394 -2.738 -12.815 1.00 97.75 96 ARG A O 1
ATOM 712 N N . GLN A 1 97 ? -1.374 -3.229 -11.923 1.00 98.19 97 GLN A N 1
ATOM 713 C CA . GLN A 1 97 ? -0.687 -2.080 -12.493 1.00 98.19 97 GLN A CA 1
ATOM 714 C C . GLN A 1 97 ? 0.719 -2.424 -12.970 1.00 98.19 97 GLN A C 1
ATOM 716 O O . GLN A 1 97 ? 1.421 -3.214 -12.338 1.00 98.19 97 GLN A O 1
ATOM 721 N N . THR A 1 98 ? 1.120 -1.812 -14.079 1.00 98.25 98 THR A N 1
ATOM 722 C CA . THR A 1 98 ? 2.510 -1.803 -14.538 1.00 98.25 98 THR A CA 1
ATOM 723 C C . THR A 1 98 ? 3.081 -0.415 -14.309 1.00 98.25 98 THR A C 1
ATOM 725 O O . THR A 1 98 ? 2.474 0.578 -14.697 1.00 98.25 98 THR A O 1
ATOM 728 N N . TYR A 1 99 ? 4.238 -0.369 -13.662 1.00 98.31 99 TYR A N 1
ATOM 729 C CA . TYR A 1 99 ? 5.007 0.840 -13.412 1.00 98.31 99 TYR A CA 1
ATOM 730 C C . TYR A 1 99 ? 6.179 0.864 -14.383 1.00 98.31 99 TYR A C 1
ATOM 732 O O . TYR A 1 99 ? 7.060 0.004 -14.294 1.00 98.31 99 TYR A O 1
ATOM 740 N N . ASP A 1 100 ? 6.158 1.808 -15.315 1.00 98.25 100 ASP A N 1
ATOM 741 C CA . ASP A 1 100 ? 7.200 2.001 -16.319 1.00 98.25 100 ASP A CA 1
ATOM 742 C C . ASP A 1 100 ? 8.113 3.143 -15.861 1.00 98.25 100 ASP A C 1
ATOM 744 O O . ASP A 1 100 ? 7.651 4.269 -15.696 1.00 98.25 100 ASP A O 1
ATOM 748 N N . PHE A 1 101 ? 9.390 2.844 -15.623 1.00 98.12 101 PHE A N 1
ATOM 749 C CA . PHE A 1 101 ? 10.352 3.806 -15.086 1.00 98.12 101 PHE A CA 1
ATOM 750 C C . PHE A 1 101 ? 11.083 4.528 -16.224 1.00 98.12 101 PHE A C 1
ATOM 752 O O . PHE A 1 101 ? 11.655 3.885 -17.113 1.00 98.12 101 PHE A O 1
ATOM 759 N N . ASP A 1 102 ? 11.140 5.857 -16.165 1.00 97.62 102 ASP A N 1
ATOM 760 C CA . ASP A 1 102 ? 11.996 6.665 -17.030 1.00 97.62 102 ASP A CA 1
ATOM 761 C C . ASP A 1 102 ? 13.425 6.707 -16.474 1.00 97.62 102 ASP A C 1
ATOM 763 O O . ASP A 1 102 ? 13.773 7.503 -15.606 1.00 97.62 102 ASP A O 1
ATOM 767 N N . THR A 1 103 ? 14.306 5.865 -17.015 1.00 95.56 103 THR A N 1
ATOM 768 C CA . THR A 1 103 ? 15.720 5.835 -16.593 1.00 95.56 103 THR A CA 1
ATOM 769 C C . THR A 1 103 ? 16.525 7.088 -16.967 1.00 95.56 103 THR A C 1
ATOM 771 O O . THR A 1 103 ? 17.674 7.226 -16.534 1.00 95.56 103 THR A O 1
ATOM 774 N N . ALA A 1 104 ? 15.960 8.012 -17.754 1.00 97.38 104 ALA A N 1
ATOM 775 C CA . ALA A 1 104 ? 16.551 9.332 -17.955 1.00 97.38 104 ALA A CA 1
ATOM 776 C C . ALA A 1 104 ? 16.275 10.282 -16.775 1.00 97.38 104 ALA A C 1
ATOM 778 O O . ALA A 1 104 ? 17.058 11.216 -16.566 1.00 97.38 104 ALA A O 1
ATOM 779 N N . ASP A 1 105 ? 15.214 10.042 -15.994 1.00 97.56 105 ASP A N 1
ATOM 780 C CA . ASP A 1 105 ? 14.989 10.714 -14.718 1.00 97.56 105 ASP A CA 1
ATOM 781 C C . ASP A 1 105 ? 15.889 10.072 -13.641 1.00 97.56 105 ASP A C 1
ATOM 783 O O . ASP A 1 105 ? 15.802 8.868 -13.381 1.00 97.56 105 ASP A O 1
ATOM 787 N N . PRO A 1 106 ? 16.786 10.838 -12.994 1.00 96.25 106 PRO A N 1
ATOM 788 C CA . PRO A 1 106 ? 17.701 10.285 -12.002 1.00 96.25 106 PRO A CA 1
ATOM 789 C C . PRO A 1 106 ? 16.989 9.708 -10.770 1.00 96.25 106 PRO A C 1
ATOM 791 O O . PRO A 1 106 ? 17.510 8.760 -10.184 1.00 96.25 106 PRO A O 1
ATOM 794 N N . VAL A 1 107 ? 15.827 10.247 -10.387 1.00 95.06 107 VAL A N 1
ATOM 795 C CA . VAL A 1 107 ? 15.041 9.759 -9.247 1.00 95.06 107 VAL A CA 1
ATOM 796 C C . VAL A 1 107 ? 14.412 8.414 -9.587 1.00 95.06 107 VAL A C 1
ATOM 798 O O . VAL A 1 107 ? 14.556 7.458 -8.826 1.00 95.06 107 VAL A O 1
ATOM 801 N N . GLU A 1 108 ? 13.759 8.304 -10.744 1.00 97.25 108 GLU A N 1
ATOM 802 C CA . GLU A 1 108 ? 13.150 7.037 -11.159 1.00 97.25 108 GLU A CA 1
ATOM 803 C C . GLU A 1 108 ? 14.207 5.963 -11.438 1.00 97.25 108 GLU A C 1
ATOM 805 O O . GLU A 1 108 ? 14.023 4.805 -11.063 1.00 97.25 108 GLU A O 1
ATOM 810 N N . ASN A 1 109 ? 15.352 6.343 -12.013 1.00 96.44 109 ASN A N 1
ATOM 811 C CA . ASN A 1 109 ? 16.471 5.429 -12.224 1.00 96.44 109 ASN A CA 1
ATOM 812 C C . ASN A 1 109 ? 17.037 4.877 -10.901 1.00 96.44 109 ASN A C 1
ATOM 814 O O . ASN A 1 109 ? 17.352 3.688 -10.818 1.00 96.44 109 ASN A O 1
ATOM 818 N N . GLU A 1 110 ? 17.159 5.712 -9.862 1.00 95.12 110 GLU A N 1
ATOM 819 C CA . GLU A 1 110 ? 17.584 5.269 -8.526 1.00 95.12 110 GLU A CA 1
ATOM 820 C C . GLU A 1 110 ? 16.558 4.312 -7.904 1.00 95.12 110 GLU A C 1
ATOM 822 O O . GLU A 1 110 ? 16.928 3.229 -7.443 1.00 95.12 110 GLU A O 1
ATOM 827 N N . LEU A 1 111 ? 15.268 4.657 -7.963 1.00 95.00 111 LEU A N 1
ATOM 828 C CA . LEU A 1 111 ? 14.187 3.803 -7.464 1.00 95.00 111 LEU A CA 1
ATOM 829 C C . LEU A 1 111 ? 14.151 2.447 -8.176 1.00 95.00 111 LEU A C 1
ATOM 831 O O . LEU A 1 111 ? 14.052 1.404 -7.524 1.00 95.00 111 LEU A O 1
ATOM 835 N N . PHE A 1 112 ? 14.278 2.439 -9.504 1.00 96.81 112 PHE A N 1
ATOM 836 C CA . PHE A 1 112 ? 14.323 1.199 -10.270 1.00 96.81 112 PHE A CA 1
ATOM 837 C C . PHE A 1 112 ? 15.548 0.355 -9.902 1.00 96.81 112 PHE A C 1
ATOM 839 O O . PHE A 1 112 ? 15.418 -0.854 -9.702 1.00 96.81 112 PHE A O 1
ATOM 846 N N . GLY A 1 113 ? 16.720 0.982 -9.743 1.00 95.38 113 GLY A N 1
ATOM 847 C CA . GLY A 1 113 ? 17.939 0.321 -9.272 1.00 95.38 113 GLY A CA 1
ATOM 848 C C . GLY A 1 113 ? 17.759 -0.348 -7.906 1.00 95.38 113 GLY A C 1
ATOM 849 O O . GLY A 1 113 ? 18.080 -1.526 -7.746 1.00 95.38 113 GLY A O 1
ATOM 850 N N . GLU A 1 114 ? 17.147 0.353 -6.946 1.00 94.12 114 GLU A N 1
ATOM 851 C CA . GLU A 1 114 ? 16.852 -0.189 -5.613 1.00 94.12 114 GLU A CA 1
ATOM 852 C C . GLU A 1 114 ? 15.936 -1.422 -5.649 1.00 94.12 114 GLU A C 1
ATOM 854 O O . GLU A 1 114 ? 16.113 -2.358 -4.855 1.00 94.12 114 GLU A O 1
ATOM 859 N N . LEU A 1 115 ? 14.968 -1.453 -6.570 1.00 94.50 115 LEU A N 1
ATOM 860 C CA . LEU A 1 115 ? 14.112 -2.620 -6.782 1.00 94.50 115 LEU A CA 1
ATOM 861 C C . LEU A 1 115 ? 14.875 -3.750 -7.490 1.00 94.50 115 LEU A C 1
ATOM 863 O O . LEU A 1 115 ? 14.787 -4.901 -7.069 1.00 94.50 115 LEU A O 1
ATOM 867 N N . VAL A 1 116 ? 15.662 -3.444 -8.524 1.00 94.00 116 VAL A N 1
ATOM 868 C CA . VAL A 1 116 ? 16.462 -4.427 -9.276 1.00 94.00 116 VAL A CA 1
ATOM 869 C C . VAL A 1 116 ? 17.443 -5.182 -8.383 1.00 94.00 116 VAL A C 1
ATOM 871 O O . VAL A 1 116 ? 17.586 -6.403 -8.540 1.00 94.00 116 VAL A O 1
ATOM 874 N N . ASP A 1 117 ? 18.107 -4.464 -7.481 1.00 92.12 117 ASP A N 1
ATOM 875 C CA . ASP A 1 117 ? 19.170 -5.008 -6.641 1.00 92.12 117 ASP A CA 1
ATOM 876 C C . ASP A 1 117 ? 18.613 -5.801 -5.454 1.00 92.12 117 ASP A C 1
ATOM 878 O O . ASP A 1 117 ? 19.202 -6.804 -5.047 1.00 92.12 117 ASP A O 1
ATOM 882 N N . ARG A 1 118 ? 17.474 -5.366 -4.894 1.00 90.62 118 ARG A N 1
ATOM 883 C CA . ARG A 1 118 ? 17.023 -5.806 -3.563 1.00 90.62 118 ARG A CA 1
ATOM 884 C C . ARG A 1 118 ? 15.530 -6.104 -3.480 1.00 90.62 118 ARG A C 1
ATOM 886 O O . ARG A 1 118 ? 14.941 -5.886 -2.435 1.00 90.62 118 ARG A O 1
ATOM 893 N N . LEU A 1 119 ? 14.866 -6.579 -4.537 1.00 91.19 119 LEU A N 1
ATOM 894 C CA . LEU A 1 119 ? 13.427 -6.883 -4.434 1.00 91.19 119 LEU A CA 1
ATOM 895 C C . LEU A 1 119 ? 13.125 -8.018 -3.442 1.00 91.19 119 LEU A C 1
ATOM 897 O O . LEU A 1 119 ? 12.137 -7.981 -2.715 1.00 91.19 119 LEU A O 1
ATOM 901 N N . THR A 1 120 ? 13.968 -9.051 -3.429 1.00 90.69 120 THR A N 1
ATOM 902 C CA . THR A 1 120 ? 13.806 -10.197 -2.525 1.00 90.69 120 THR A CA 1
ATOM 903 C C . THR A 1 120 ? 14.108 -9.792 -1.088 1.00 90.69 120 THR A C 1
ATOM 905 O O . THR A 1 120 ? 15.152 -9.208 -0.817 1.00 90.69 120 THR A O 1
ATOM 908 N N . GLY A 1 121 ? 13.227 -10.159 -0.159 1.00 90.62 121 GLY A N 1
ATOM 909 C CA . GLY A 1 121 ? 13.375 -9.848 1.262 1.00 90.62 121 GLY A CA 1
ATOM 910 C C . GLY A 1 121 ? 12.874 -8.457 1.653 1.00 90.62 121 GLY A C 1
ATOM 911 O O . GLY A 1 121 ? 12.896 -8.140 2.841 1.00 90.62 121 GLY A O 1
ATOM 912 N N . ARG A 1 122 ? 12.397 -7.652 0.692 1.00 95.12 122 ARG A N 1
ATOM 913 C CA . ARG A 1 122 ? 11.619 -6.442 0.978 1.00 95.12 122 ARG A CA 1
ATOM 914 C C . ARG A 1 122 ? 10.222 -6.802 1.442 1.00 95.12 122 ARG A C 1
ATOM 916 O O . ARG A 1 122 ? 9.700 -7.877 1.140 1.00 95.12 122 ARG A O 1
ATOM 923 N N . GLU A 1 123 ? 9.625 -5.884 2.174 1.00 96.31 123 GLU A N 1
ATOM 924 C CA . GLU A 1 123 ? 8.270 -6.026 2.672 1.00 96.31 123 GLU A CA 1
ATOM 925 C C . GLU A 1 123 ? 7.295 -5.247 1.783 1.00 96.31 123 GLU A C 1
ATOM 927 O O . GLU A 1 123 ? 7.625 -4.194 1.245 1.00 96.31 123 GLU A O 1
ATOM 932 N N . VAL A 1 124 ? 6.114 -5.819 1.566 1.00 96.94 124 VAL A N 1
ATOM 933 C CA . VAL A 1 124 ? 4.940 -5.108 1.072 1.00 96.94 124 VAL A CA 1
ATOM 934 C C . VAL A 1 124 ? 4.072 -4.799 2.277 1.00 96.94 124 VAL A C 1
ATOM 936 O O . VAL A 1 124 ? 3.665 -5.730 2.977 1.00 96.94 124 VAL A O 1
ATOM 939 N N . GLN A 1 125 ? 3.769 -3.523 2.481 1.00 97.56 125 GLN A N 1
ATOM 940 C CA . GLN A 1 125 ? 2.901 -3.036 3.544 1.00 97.56 125 GLN A CA 1
ATOM 941 C C . GLN A 1 125 ? 1.668 -2.375 2.962 1.00 97.56 125 GLN A C 1
ATOM 943 O O . GLN A 1 125 ? 1.756 -1.621 1.993 1.00 97.56 125 GLN A O 1
ATOM 948 N N . VAL A 1 126 ? 0.531 -2.615 3.598 1.00 98.00 126 VAL A N 1
ATOM 949 C CA . VAL A 1 126 ? -0.732 -1.946 3.303 1.00 98.00 126 VAL A CA 1
ATOM 950 C C . VAL A 1 126 ? -1.249 -1.345 4.593 1.00 98.00 126 VAL A C 1
ATOM 952 O O . VAL A 1 126 ? -1.248 -2.005 5.635 1.00 98.00 126 VAL A O 1
ATOM 955 N N . HIS A 1 127 ? -1.683 -0.094 4.517 1.00 98.19 127 HIS A N 1
ATOM 956 C CA . HIS A 1 127 ? -2.204 0.674 5.637 1.00 98.19 127 HIS A CA 1
ATOM 957 C C . HIS A 1 127 ? -3.704 0.907 5.490 1.00 98.19 127 HIS A C 1
ATOM 959 O O . HIS A 1 127 ? -4.280 0.672 4.428 1.00 98.19 127 HIS A O 1
ATOM 965 N N . GLY A 1 128 ? -4.330 1.390 6.557 1.00 97.62 128 GLY A N 1
ATOM 966 C CA . GLY A 1 128 ? -5.725 1.788 6.544 1.00 97.62 128 GLY A CA 1
ATOM 967 C C . GLY A 1 128 ? -6.604 0.857 7.349 1.00 97.62 128 GLY A C 1
ATOM 968 O O . GLY A 1 128 ? -6.998 -0.211 6.882 1.00 97.62 128 GLY A O 1
ATOM 969 N N . LEU A 1 129 ? -6.951 1.283 8.560 1.00 97.75 129 LEU A N 1
ATOM 970 C CA . LEU A 1 129 ? -7.812 0.510 9.443 1.00 97.75 129 LEU A CA 1
ATOM 971 C C . LEU A 1 129 ? -8.754 1.421 10.231 1.00 97.75 129 LEU A C 1
ATOM 973 O O . LEU A 1 129 ? -8.356 2.476 10.728 1.00 97.75 129 LEU A O 1
ATOM 977 N N . PHE A 1 130 ? -10.010 0.994 10.369 1.00 98.00 130 PHE A N 1
ATOM 978 C CA . PHE A 1 130 ? -10.943 1.611 11.304 1.00 98.00 130 PHE A CA 1
ATOM 979 C C . PHE A 1 130 ? -10.616 1.195 12.733 1.00 98.00 130 PHE A C 1
ATOM 981 O O . PHE A 1 130 ? -10.603 0.011 13.068 1.00 98.00 130 PHE A O 1
ATOM 988 N N . VAL A 1 131 ? -10.420 2.189 13.589 1.00 97.62 131 VAL A N 1
ATOM 989 C CA . VAL A 1 131 ? -10.154 1.995 15.013 1.00 97.62 131 VAL A CA 1
ATOM 990 C C . VAL A 1 131 ? -11.358 2.503 15.815 1.00 97.62 131 VAL A C 1
ATOM 992 O O . VAL A 1 131 ? -11.856 3.598 15.529 1.00 97.62 131 VAL A O 1
ATOM 995 N N . PRO A 1 132 ? -11.879 1.738 16.793 1.00 96.69 132 PRO A N 1
ATOM 996 C CA . PRO A 1 132 ? -12.988 2.189 17.628 1.00 96.69 132 PRO A CA 1
ATOM 997 C C . PRO A 1 132 ? -12.543 3.263 18.629 1.00 96.69 132 PRO A C 1
ATOM 999 O O . PRO A 1 132 ? -11.358 3.442 18.906 1.00 96.69 132 PRO A O 1
ATOM 1002 N N . ALA A 1 133 ? -13.510 3.973 19.215 1.00 96.38 133 ALA A N 1
ATOM 1003 C CA . ALA A 1 133 ? -13.224 4.898 20.312 1.00 96.38 133 ALA A CA 1
ATOM 1004 C C . ALA A 1 133 ? -12.563 4.154 21.481 1.00 96.38 133 ALA A C 1
ATOM 1006 O O . ALA A 1 133 ? -12.815 2.965 21.676 1.00 96.38 133 ALA A O 1
ATOM 1007 N N . THR A 1 134 ? -11.779 4.867 22.290 1.00 95.38 134 THR A N 1
ATOM 1008 C CA . THR A 1 134 ? -11.065 4.374 23.491 1.00 95.38 134 THR A CA 1
ATOM 1009 C C . THR A 1 134 ? -9.921 3.381 23.239 1.00 95.38 134 THR A C 1
ATOM 1011 O O . THR A 1 134 ? -9.131 3.123 24.144 1.00 95.38 134 THR A O 1
ATOM 1014 N N . GLN A 1 135 ? -9.758 2.867 22.016 1.00 97.06 135 GLN A N 1
ATOM 1015 C CA . GLN A 1 135 ? -8.619 2.015 21.667 1.00 97.06 135 GLN A CA 1
ATOM 1016 C C . GLN A 1 135 ? -7.316 2.823 21.670 1.00 97.06 135 GLN A C 1
ATOM 1018 O O . GLN A 1 135 ? -7.210 3.795 20.924 1.00 97.06 135 GLN A O 1
ATOM 1023 N N . GLY A 1 136 ? -6.344 2.427 22.497 1.00 95.81 136 GLY A N 1
ATOM 1024 C CA . GLY A 1 136 ? -5.105 3.189 22.708 1.00 95.81 136 GLY A CA 1
ATOM 1025 C C . GLY A 1 136 ? -5.317 4.509 23.455 1.00 95.81 136 GLY A C 1
ATOM 1026 O O . GLY A 1 136 ? -4.567 5.464 23.300 1.00 95.81 136 GLY A O 1
ATOM 1027 N N . GLU A 1 137 ? -6.374 4.642 24.259 1.00 96.81 137 GLU A N 1
ATOM 1028 C CA . GLU A 1 137 ? -6.551 5.869 25.039 1.00 96.81 137 GLU A CA 1
ATOM 1029 C C . GLU A 1 137 ? -5.345 6.119 25.963 1.00 96.81 137 GLU A C 1
ATOM 1031 O O . GLU A 1 137 ? -5.001 5.300 26.816 1.00 96.81 137 GLU A O 1
ATOM 1036 N N . GLY A 1 138 ? -4.705 7.278 25.787 1.00 93.44 138 GLY A N 1
ATOM 1037 C CA . GLY A 1 138 ? -3.509 7.664 26.536 1.00 93.44 138 GLY A CA 1
ATOM 1038 C C . GLY A 1 138 ? -2.180 7.211 25.922 1.00 93.44 138 GLY A C 1
ATOM 1039 O O . GLY A 1 138 ? -1.136 7.549 26.486 1.00 93.44 138 GLY A O 1
ATOM 1040 N N . THR A 1 139 ? -2.188 6.510 24.784 1.00 93.19 139 THR A N 1
ATOM 1041 C CA . THR A 1 139 ? -0.982 6.225 23.993 1.00 93.19 139 THR A CA 1
ATOM 1042 C C . THR A 1 139 ? -0.744 7.331 22.948 1.00 93.19 139 THR A C 1
ATOM 1044 O O . THR A 1 139 ? -1.657 8.105 22.625 1.00 93.19 139 THR A O 1
ATOM 1047 N N . PRO A 1 140 ? 0.510 7.534 22.498 1.00 88.81 140 PRO A N 1
ATOM 1048 C CA . PRO A 1 140 ? 0.817 8.483 21.426 1.00 88.81 140 PRO A CA 1
ATOM 1049 C C . PRO A 1 140 ? 0.342 7.963 20.051 1.00 88.81 140 PRO A C 1
ATOM 1051 O O . PRO A 1 140 ? -0.223 6.887 19.957 1.00 88.81 140 PRO A O 1
ATOM 1054 N N . ASN A 1 141 ? 0.623 8.721 18.984 1.00 89.88 141 ASN A N 1
ATOM 1055 C CA . ASN A 1 141 ? 0.494 8.297 17.577 1.00 89.88 141 ASN A CA 1
ATOM 1056 C C . ASN A 1 141 ? -0.950 8.059 17.066 1.00 89.88 141 ASN A C 1
ATOM 1058 O O . ASN A 1 141 ? -1.864 8.811 17.430 1.00 89.88 141 ASN A O 1
ATOM 1062 N N . GLU A 1 142 ? -1.133 7.145 16.098 1.00 91.06 142 GLU A N 1
ATOM 1063 C CA . GLU A 1 142 ? -2.368 6.953 15.330 1.00 91.06 142 GLU A CA 1
ATOM 1064 C C . GLU A 1 142 ? -3.503 6.334 16.156 1.00 91.06 142 GLU A C 1
ATOM 1066 O O . GLU A 1 142 ? -4.669 6.741 16.007 1.00 91.06 142 GLU A O 1
ATOM 1071 N N . VAL A 1 143 ? -3.180 5.370 17.020 1.00 95.94 143 VAL A N 1
ATOM 1072 C CA . VAL A 1 143 ? -4.130 4.640 17.867 1.00 95.94 143 VAL A CA 1
ATOM 1073 C C . VAL A 1 143 ? -4.121 5.264 19.255 1.00 95.94 143 VAL A C 1
ATOM 1075 O O . VAL A 1 143 ? -3.447 4.794 20.146 1.00 95.94 143 VAL A O 1
ATOM 1078 N N . ASN A 1 144 ? -4.878 6.344 19.438 1.00 95.19 144 ASN A N 1
ATOM 1079 C CA . ASN A 1 144 ? -4.769 7.219 20.617 1.00 95.19 144 ASN A CA 1
ATOM 1080 C C . ASN A 1 144 ? -6.103 7.450 21.359 1.00 95.19 144 ASN A C 1
ATOM 1082 O O . ASN A 1 144 ? -6.314 8.475 22.011 1.00 95.19 144 ASN A O 1
ATOM 1086 N N . GLY A 1 145 ? -7.061 6.537 21.203 1.00 95.88 145 GLY A N 1
ATOM 1087 C CA . GLY A 1 145 ? -8.409 6.617 21.776 1.00 95.88 145 GLY A CA 1
ATOM 1088 C C . GLY A 1 145 ? -9.438 7.326 20.891 1.00 95.88 145 GLY A C 1
ATOM 1089 O O . GLY A 1 145 ? -10.640 7.246 21.164 1.00 95.88 145 GLY A O 1
ATOM 1090 N N . VAL A 1 146 ? -9.008 7.988 19.812 1.00 96.81 146 VAL A N 1
ATOM 1091 C CA . VAL A 1 146 ? -9.912 8.637 18.851 1.00 96.81 146 VAL A CA 1
ATOM 1092 C C . VAL A 1 146 ? -10.360 7.637 17.789 1.00 96.81 146 VAL A C 1
ATOM 1094 O O . VAL A 1 146 ? -9.534 7.104 17.047 1.00 96.81 146 VAL A O 1
ATOM 1097 N N . ALA A 1 147 ? -11.676 7.443 17.683 1.00 97.62 147 ALA A N 1
ATOM 1098 C CA . ALA A 1 147 ? -12.279 6.585 16.671 1.00 97.62 147 ALA A CA 1
ATOM 1099 C C . ALA A 1 147 ? -12.061 7.105 15.242 1.00 97.62 147 ALA A C 1
ATOM 1101 O O . ALA A 1 147 ? -11.954 8.313 15.023 1.00 97.62 147 ALA A O 1
ATOM 1102 N N . GLY A 1 148 ? -12.107 6.199 14.268 1.00 97.81 148 GLY A N 1
ATOM 1103 C CA . GLY A 1 148 ? -12.169 6.529 12.846 1.00 97.81 148 GLY A CA 1
ATOM 1104 C C . GLY A 1 148 ? -11.133 5.792 12.011 1.00 97.81 148 GLY A C 1
ATOM 1105 O O . GLY A 1 148 ? -10.417 4.918 12.506 1.00 97.81 148 GLY A O 1
ATOM 1106 N N . TYR A 1 149 ? -11.085 6.149 10.732 1.00 98.12 149 TYR A N 1
ATOM 1107 C CA . TYR A 1 149 ? -10.114 5.613 9.792 1.00 98.12 149 TYR A CA 1
ATOM 1108 C C . TYR A 1 149 ? -8.711 6.146 10.097 1.00 98.12 149 TYR A C 1
ATOM 1110 O O . TYR A 1 149 ? -8.515 7.354 10.268 1.00 98.12 149 TYR A O 1
ATOM 1118 N N . LYS A 1 150 ? -7.734 5.242 10.188 1.00 97.69 150 LYS A N 1
ATOM 1119 C CA . LYS A 1 150 ? -6.321 5.559 10.407 1.00 97.69 150 LYS A CA 1
ATOM 1120 C C . LYS A 1 150 ? -5.540 5.226 9.132 1.00 97.69 150 LYS A C 1
ATOM 1122 O O . LYS A 1 150 ? -5.141 4.073 8.970 1.00 97.69 150 LYS A O 1
ATOM 1127 N N . PRO A 1 151 ? -5.303 6.201 8.233 1.00 96.88 151 PRO A N 1
ATOM 1128 C CA . PRO A 1 151 ? -4.710 5.930 6.921 1.00 96.88 151 PRO A CA 1
ATOM 1129 C C . PRO A 1 151 ? -3.259 5.440 7.001 1.00 96.88 151 PRO A C 1
ATOM 1131 O O . PRO A 1 151 ? -2.815 4.734 6.110 1.00 96.88 151 PRO A O 1
ATOM 1134 N N . GLY A 1 152 ? -2.527 5.785 8.067 1.00 95.94 152 GLY A N 1
ATOM 1135 C CA . GLY A 1 152 ? -1.148 5.338 8.296 1.00 95.94 152 GLY A CA 1
ATOM 1136 C C . GLY A 1 152 ? -1.008 4.049 9.102 1.00 95.94 152 GLY A C 1
ATOM 1137 O O . GLY A 1 152 ? 0.099 3.541 9.229 1.00 95.94 152 GLY A O 1
ATOM 1138 N N . LEU A 1 153 ? -2.095 3.483 9.634 1.00 96.88 153 LEU A N 1
ATOM 1139 C CA . LEU A 1 153 ? -2.009 2.292 10.481 1.00 96.88 153 LEU A CA 1
ATOM 1140 C C . LEU A 1 153 ? -1.831 1.033 9.616 1.00 96.88 153 LEU A C 1
ATOM 1142 O O . LEU A 1 153 ? -2.730 0.754 8.818 1.00 96.88 153 LEU A O 1
ATOM 1146 N N . PRO A 1 154 ? -0.729 0.264 9.747 1.00 96.62 154 PRO A N 1
ATOM 1147 C CA . PRO A 1 154 ? -0.547 -0.963 8.974 1.00 96.62 154 PRO A CA 1
ATOM 1148 C C . PRO A 1 154 ? -1.661 -1.982 9.253 1.00 96.62 154 PRO A C 1
ATOM 1150 O O . PRO A 1 154 ? -1.987 -2.261 10.407 1.00 96.62 154 PRO A O 1
ATOM 1153 N N . VAL A 1 155 ? -2.224 -2.563 8.193 1.00 96.56 155 VAL A N 1
ATOM 1154 C CA . VAL A 1 155 ? -3.294 -3.576 8.254 1.00 96.56 155 VAL A CA 1
ATOM 1155 C C . VAL A 1 155 ? -2.867 -4.916 7.648 1.00 96.56 155 VAL A C 1
ATOM 1157 O O . VAL A 1 155 ? -3.348 -5.965 8.074 1.00 96.56 155 VAL A O 1
ATOM 1160 N N . ALA A 1 156 ? -1.912 -4.912 6.714 1.00 95.81 156 ALA A N 1
ATOM 1161 C CA . ALA A 1 156 ? -1.326 -6.126 6.154 1.00 95.81 156 ALA A CA 1
ATOM 1162 C C . ALA A 1 156 ? 0.157 -5.924 5.821 1.00 95.81 156 ALA A C 1
ATOM 1164 O O . ALA A 1 156 ? 0.572 -4.836 5.432 1.00 95.81 156 ALA A O 1
ATOM 1165 N N . ASN A 1 157 ? 0.949 -6.988 5.980 1.00 94.62 157 ASN A N 1
ATOM 1166 C CA . ASN A 1 157 ? 2.385 -6.994 5.705 1.00 94.62 157 ASN A CA 1
ATOM 1167 C C . ASN A 1 157 ? 2.773 -8.355 5.105 1.00 94.62 157 ASN A C 1
ATOM 1169 O O . ASN A 1 157 ? 2.242 -9.388 5.527 1.00 94.62 157 ASN A O 1
ATOM 1173 N N . GLY A 1 158 ? 3.722 -8.388 4.172 1.00 94.25 158 GLY A N 1
ATOM 1174 C CA . GLY A 1 158 ? 4.227 -9.630 3.582 1.00 94.25 158 GLY A CA 1
ATOM 1175 C C . GLY A 1 158 ? 5.641 -9.476 3.038 1.00 94.25 158 GLY A C 1
ATOM 1176 O O . GLY A 1 158 ? 5.995 -8.418 2.537 1.00 94.25 158 GLY A O 1
ATOM 1177 N N . ILE A 1 159 ? 6.463 -10.523 3.122 1.00 94.75 159 ILE A N 1
ATOM 1178 C CA . ILE A 1 159 ? 7.820 -10.501 2.555 1.00 94.75 159 ILE A CA 1
ATOM 1179 C C . ILE A 1 159 ? 7.780 -10.966 1.100 1.00 94.75 159 ILE A C 1
ATOM 1181 O O . ILE A 1 159 ? 7.228 -12.025 0.796 1.00 94.75 159 ILE A O 1
ATOM 1185 N N . LEU A 1 160 ? 8.410 -10.201 0.209 1.00 92.31 160 LEU A N 1
ATOM 1186 C CA . LEU A 1 160 ? 8.633 -10.583 -1.180 1.00 92.31 160 LEU A CA 1
ATOM 1187 C C . LEU A 1 160 ? 9.675 -11.698 -1.238 1.00 92.31 160 LEU A C 1
ATOM 1189 O O . LEU A 1 160 ? 10.866 -11.489 -0.997 1.00 92.31 160 LEU A O 1
ATOM 1193 N N . LEU A 1 161 ? 9.216 -12.897 -1.572 1.00 89.50 161 LEU A N 1
ATOM 1194 C CA . LEU A 1 161 ? 10.066 -14.059 -1.786 1.00 89.50 161 LEU A CA 1
ATOM 1195 C C . LEU A 1 161 ? 10.176 -14.346 -3.287 1.00 89.50 161 LEU A C 1
ATOM 1197 O O . LEU A 1 161 ? 9.207 -14.144 -4.024 1.00 89.50 161 LEU A O 1
ATOM 1201 N N . PRO A 1 162 ? 11.339 -14.817 -3.765 1.00 84.88 162 PRO A N 1
ATOM 1202 C CA . PRO A 1 162 ? 11.476 -15.238 -5.142 1.00 84.88 162 PRO A CA 1
ATOM 1203 C C . PRO A 1 162 ? 10.598 -16.464 -5.347 1.00 84.88 162 PRO A C 1
ATOM 1205 O O . PRO A 1 162 ? 10.666 -17.435 -4.593 1.00 84.88 162 PRO A O 1
ATOM 1208 N N . VAL A 1 163 ? 9.785 -16.425 -6.391 1.00 76.25 163 VAL A N 1
ATOM 1209 C CA . VAL A 1 163 ? 9.002 -17.586 -6.779 1.00 76.25 163 VAL A CA 1
ATOM 1210 C C . VAL A 1 163 ? 9.920 -18.496 -7.590 1.00 76.25 163 VAL A C 1
ATOM 1212 O O . VAL A 1 163 ? 10.380 -18.120 -8.667 1.00 76.25 163 VAL A O 1
ATOM 1215 N N . SER A 1 164 ? 10.233 -19.680 -7.063 1.00 70.19 164 SER A N 1
ATOM 1216 C CA . SER A 1 164 ? 10.837 -20.736 -7.880 1.00 70.19 164 SER A CA 1
ATOM 1217 C C . SER A 1 164 ? 9.757 -21.384 -8.754 1.00 70.19 164 SER A C 1
ATOM 1219 O O . SER A 1 164 ? 8.587 -21.380 -8.376 1.00 70.19 164 SER A O 1
ATOM 1221 N N . ASP A 1 165 ? 10.111 -21.999 -9.887 1.00 62.78 165 ASP A N 1
ATOM 1222 C CA . ASP A 1 165 ? 9.128 -22.692 -10.748 1.00 62.78 165 ASP A CA 1
ATOM 1223 C C . ASP A 1 165 ? 8.286 -23.731 -9.977 1.00 62.78 165 ASP A C 1
ATOM 1225 O O . ASP A 1 165 ? 7.114 -23.960 -10.281 1.00 62.78 165 ASP A O 1
ATOM 1229 N N . ALA A 1 166 ? 8.863 -24.342 -8.938 1.00 60.59 166 ALA A N 1
ATOM 1230 C CA . ALA A 1 166 ? 8.172 -25.297 -8.078 1.00 60.59 166 ALA A CA 1
ATOM 1231 C C . ALA A 1 166 ? 7.196 -24.630 -7.091 1.00 60.59 166 ALA A C 1
ATOM 1233 O O . ALA A 1 166 ? 6.183 -25.237 -6.738 1.00 60.59 166 ALA A O 1
ATOM 1234 N N . ASP A 1 167 ? 7.482 -23.405 -6.652 1.00 61.12 167 ASP A N 1
ATOM 1235 C CA . ASP A 1 167 ? 6.636 -22.652 -5.721 1.00 61.12 167 ASP A CA 1
ATOM 1236 C C . ASP A 1 167 ? 5.520 -21.905 -6.465 1.00 61.12 167 ASP A C 1
ATOM 1238 O O . ASP A 1 167 ? 4.373 -21.949 -6.024 1.00 61.12 167 ASP A O 1
ATOM 1242 N N . ALA A 1 168 ? 5.792 -21.386 -7.672 1.00 60.53 168 ALA A N 1
ATOM 1243 C CA . ALA A 1 168 ? 4.773 -20.834 -8.577 1.00 60.53 168 ALA A CA 1
ATOM 1244 C C . ALA A 1 168 ? 3.655 -21.849 -8.844 1.00 60.53 168 ALA A C 1
ATOM 1246 O O . ALA A 1 168 ? 2.467 -21.523 -8.812 1.00 60.53 168 ALA A O 1
ATOM 1247 N N . ALA A 1 169 ? 4.043 -23.104 -9.089 1.00 54.97 169 ALA A N 1
ATOM 1248 C CA . ALA A 1 169 ? 3.109 -24.190 -9.344 1.00 54.97 169 ALA A CA 1
ATOM 1249 C C . ALA A 1 169 ? 2.229 -24.510 -8.123 1.00 54.97 169 ALA A C 1
ATOM 1251 O O . ALA A 1 169 ? 1.070 -24.887 -8.290 1.00 54.97 169 ALA A O 1
ATOM 1252 N N . ARG A 1 170 ? 2.745 -24.355 -6.897 1.00 65.31 170 ARG A N 1
ATOM 1253 C CA . ARG A 1 170 ? 1.979 -24.596 -5.662 1.00 65.31 170 ARG A CA 1
ATOM 1254 C C . ARG A 1 170 ? 1.027 -23.452 -5.346 1.00 65.31 170 ARG A C 1
ATOM 1256 O O . ARG A 1 170 ? -0.123 -23.720 -5.003 1.00 65.31 170 ARG A O 1
ATOM 1263 N N . ASP A 1 171 ? 1.473 -22.213 -5.514 1.00 65.69 171 ASP A N 1
ATOM 1264 C CA . ASP A 1 171 ? 0.643 -21.036 -5.258 1.00 65.69 171 ASP A CA 1
ATOM 1265 C C . ASP A 1 171 ? -0.506 -20.937 -6.260 1.00 65.69 171 ASP A C 1
ATOM 1267 O O . ASP A 1 171 ? -1.635 -20.652 -5.869 1.00 65.69 171 ASP A O 1
ATOM 1271 N N . LEU A 1 172 ? -0.276 -21.286 -7.532 1.00 61.66 172 LEU A N 1
ATOM 1272 C CA . LEU A 1 172 ? -1.351 -21.374 -8.521 1.00 61.66 172 LEU A CA 1
ATOM 1273 C C . LEU A 1 172 ? -2.401 -22.426 -8.128 1.00 61.66 172 LEU A C 1
ATOM 1275 O O . LEU A 1 172 ? -3.602 -22.181 -8.249 1.00 61.66 172 LEU A O 1
ATOM 1279 N N . VAL A 1 173 ? -1.968 -23.581 -7.614 1.00 65.44 173 VAL A N 1
ATOM 1280 C CA . VAL A 1 173 ? -2.881 -24.615 -7.101 1.00 65.44 173 VAL A CA 1
ATOM 1281 C C . VAL A 1 173 ? -3.659 -24.100 -5.886 1.00 65.44 173 VAL A C 1
ATOM 1283 O O . VAL A 1 173 ? -4.873 -24.285 -5.824 1.00 65.44 173 VAL A O 1
ATOM 1286 N N . ALA A 1 174 ? -3.005 -23.408 -4.953 1.00 70.25 174 ALA A N 1
ATOM 1287 C CA . ALA A 1 174 ? -3.651 -22.857 -3.762 1.00 70.25 174 ALA A CA 1
ATOM 1288 C C . ALA A 1 174 ? -4.639 -21.721 -4.089 1.00 70.25 174 ALA A C 1
ATOM 1290 O O . ALA A 1 174 ? -5.733 -21.669 -3.518 1.00 70.25 174 ALA A O 1
ATOM 1291 N N . ALA A 1 175 ? -4.293 -20.846 -5.036 1.00 70.12 175 ALA A N 1
ATOM 1292 C CA . ALA A 1 175 ? -5.162 -19.784 -5.530 1.00 70.12 175 ALA A CA 1
ATOM 1293 C C . ALA A 1 175 ? -6.386 -20.366 -6.250 1.00 70.12 175 ALA A C 1
ATOM 1295 O O . ALA A 1 175 ? -7.512 -19.958 -5.972 1.00 70.12 175 ALA A O 1
ATOM 1296 N N . THR A 1 176 ? -6.187 -21.390 -7.087 1.00 66.19 176 THR A N 1
ATOM 1297 C CA . THR A 1 176 ? -7.285 -22.101 -7.763 1.00 66.19 176 THR A CA 1
ATOM 1298 C C . THR A 1 176 ? -8.220 -22.758 -6.748 1.00 66.19 176 THR A C 1
ATOM 1300 O O . THR A 1 176 ? -9.427 -22.576 -6.823 1.00 66.19 176 THR A O 1
ATOM 1303 N N . GLN A 1 177 ? -7.681 -23.430 -5.729 1.00 75.12 177 GLN A N 1
ATOM 1304 C CA . GLN A 1 177 ? -8.484 -24.045 -4.664 1.00 75.12 177 GLN A CA 1
ATOM 1305 C C . GLN A 1 177 ? -9.216 -23.028 -3.782 1.00 75.12 177 GLN A C 1
ATOM 1307 O O . GLN A 1 177 ? -10.245 -23.346 -3.182 1.00 75.12 177 GLN A O 1
ATOM 1312 N N . SER A 1 178 ? -8.659 -21.829 -3.623 1.00 75.31 178 SER A N 1
ATOM 1313 C CA . SER A 1 178 ? -9.315 -20.739 -2.898 1.00 75.31 178 SER A CA 1
ATOM 1314 C C . SER A 1 178 ? -10.458 -20.153 -3.727 1.00 75.31 178 SER A C 1
ATOM 1316 O O . SER A 1 178 ? -11.547 -19.953 -3.196 1.00 75.31 178 SER A O 1
ATOM 1318 N N . LEU A 1 179 ? -10.250 -19.984 -5.035 1.00 70.50 179 LEU A N 1
ATOM 1319 C CA . LEU A 1 179 ? -11.281 -19.540 -5.971 1.00 70.50 179 LEU A CA 1
ATOM 1320 C C . LEU A 1 179 ? -12.413 -20.568 -6.106 1.00 70.50 179 LEU A C 1
ATOM 1322 O O . LEU A 1 179 ? -13.579 -20.203 -6.028 1.00 70.50 179 LEU A O 1
ATOM 1326 N N . GLU A 1 180 ? -12.092 -21.857 -6.234 1.00 73.81 180 GLU A N 1
ATOM 1327 C CA . GLU A 1 180 ? -13.082 -22.942 -6.264 1.00 73.81 180 GLU A CA 1
ATOM 1328 C C . GLU A 1 180 ? -13.936 -22.966 -4.995 1.00 73.81 180 GLU A C 1
ATOM 1330 O O . GLU A 1 180 ? -15.147 -23.161 -5.067 1.00 73.81 180 GLU A O 1
ATOM 1335 N N . ARG A 1 181 ? -13.323 -22.731 -3.829 1.00 76.19 181 ARG A N 1
ATOM 1336 C CA . ARG A 1 181 ? -14.058 -22.632 -2.564 1.00 76.19 181 ARG A CA 1
ATOM 1337 C C . ARG A 1 181 ? -14.963 -21.409 -2.507 1.00 76.19 181 ARG A C 1
ATOM 1339 O O . ARG A 1 181 ? -16.075 -21.546 -2.014 1.00 76.19 181 ARG A O 1
ATOM 1346 N N . ALA A 1 182 ? -14.516 -20.265 -3.021 1.00 68.06 182 ALA A N 1
ATOM 1347 C CA . ALA A 1 182 ? -15.332 -19.057 -3.094 1.00 68.06 182 ALA A CA 1
ATOM 1348 C C . ALA A 1 182 ? -16.544 -19.245 -4.027 1.00 68.06 182 ALA A C 1
ATOM 1350 O O . ALA A 1 182 ? -17.664 -18.925 -3.641 1.00 68.06 182 ALA A O 1
ATOM 1351 N N . VAL A 1 183 ? -16.344 -19.856 -5.200 1.00 70.06 183 VAL A N 1
ATOM 1352 C CA . VAL A 1 183 ? -17.413 -20.125 -6.183 1.00 70.06 183 VAL A CA 1
ATOM 1353 C C . VAL A 1 183 ? -18.379 -21.217 -5.708 1.00 70.06 183 VAL A C 1
ATOM 1355 O O . VAL A 1 183 ? -19.563 -21.163 -6.008 1.00 70.06 183 VAL A O 1
ATOM 1358 N N . ALA A 1 184 ? -17.908 -22.214 -4.954 1.00 66.19 184 ALA A N 1
ATOM 1359 C CA . ALA A 1 184 ? -18.764 -23.269 -4.403 1.00 66.19 184 ALA A CA 1
ATOM 1360 C C . ALA A 1 184 ? -19.569 -22.837 -3.161 1.00 66.19 184 ALA A C 1
ATOM 1362 O O . ALA A 1 184 ? -20.386 -23.617 -2.668 1.00 66.19 184 ALA A O 1
ATOM 1363 N N . SER A 1 185 ? -19.303 -21.642 -2.624 1.00 58.75 185 SER A N 1
ATOM 1364 C CA . SER A 1 185 ? -20.031 -21.058 -1.491 1.00 58.75 185 SER A CA 1
ATOM 1365 C C . SER A 1 185 ? -21.135 -20.067 -1.887 1.00 58.75 185 SER A C 1
ATOM 1367 O O . SER A 1 185 ? -21.787 -19.527 -0.993 1.00 58.75 185 SER A O 1
ATOM 1369 N N . GLU A 1 186 ? -21.362 -19.867 -3.191 1.00 45.62 186 GLU A N 1
ATOM 1370 C CA . GLU A 1 186 ? -22.522 -19.169 -3.780 1.00 45.62 186 GLU A CA 1
ATOM 1371 C C . GLU A 1 186 ? -23.606 -20.159 -4.240 1.00 45.62 186 GLU A C 1
ATOM 1373 O O . GLU A 1 186 ? -24.806 -19.819 -4.104 1.00 45.62 186 GLU A O 1
#

Foldseek 3Di:
DDQDPVQLKDWDKDKDFDADAQDFKWKAWFDDLPQQFADDDDPVLVPLPLSACFPVSRCVRQHAGLFTLAQVLDTDSDRFPGRGWHAHRRRITIHTDMRGFDCVPVSSVVSSVSCVVHVARIKMWIFKDFDAAQRCPPHDDQRHRDTDIRNRGTDDMDGDHDQDPVNVVVVVVVVVVVVVVVVVVD